Protein AF-E9G6F0-F1 (afdb_monomer)

Foldseek 3Di:
DDFDWDADPVRFIWTKDFDPDLLLVQQLVLLVLVCVLLVHPQEADKAKDFPDCPDPVNVVPNVVCVVVVPDGRTMIMTGGDDPQWAFAAADPLLLDPNRADAVVVVVVLVVPPPNDPLVVVVVQLVQVVLLSCLLFLQCQWSLVLVVCCVVPVCSNRGGTPQWIARPPPRRIHRGRSSCTQPNSVVCCVPRVVVSLSSLLRYLDYDPSSLVSLVVCLVVVCSLVSSVVCCCVRPVVCPVRRPRHDPVSSVSSSVSSVVSNVSNVVSCVVPND

InterPro domains:
  IPR009581 FAM20, C-terminal [PF06702] (126-268)
  IPR024868 Four-jointed box protein 1/four-jointed protein [PR02072] (15-34)
  IPR024868 Four-jointed box protein 1/four-jointed protein [PR02072] (120-135)
  IPR024868 Four-jointed box protein 1/four-jointed protein [PR02072] (135-151)
  IPR024868 Four-jointed box protein 1/four-jointed protein [PR02072] (171-192)
  IPR024868 Four-jointed box protein 1/four-jointed protein [PR02072] (194-210)
  IPR024868 Four-jointed box protein 1/four-jointed protein [PTHR13147] (1-270)
  IPR060432 Four-jointed box protein, middle domain [PF28411] (1-85)

Structure (mmCIF, N/CA/C/O backbone):
data_AF-E9G6F0-F1
#
_entry.id   AF-E9G6F0-F1
#
loop_
_atom_site.group_PDB
_atom_site.id
_atom_site.type_symbol
_atom_site.label_atom_id
_atom_site.label_alt_id
_atom_site.label_comp_id
_atom_site.label_asym_id
_atom_site.label_entity_id
_atom_site.label_seq_id
_atom_site.pdbx_PDB_ins_code
_atom_site.Cartn_x
_atom_site.Cartn_y
_atom_site.Cartn_z
_atom_site.occupancy
_atom_site.B_iso_or_equiv
_atom_site.auth_seq_id
_atom_site.auth_comp_id
_atom_site.auth_asym_id
_atom_site.auth_atom_id
_atom_site.pdbx_PDB_model_num
ATOM 1 N N . MET A 1 1 ? -6.550 11.845 19.018 1.00 60.81 1 MET A N 1
ATOM 2 C CA . MET A 1 1 ? -6.687 10.634 18.177 1.00 60.81 1 MET A CA 1
ATOM 3 C C . MET A 1 1 ? -5.355 9.906 18.152 1.00 60.81 1 MET A C 1
ATOM 5 O O . MET A 1 1 ? -4.488 10.271 17.374 1.00 60.81 1 MET A O 1
ATOM 9 N N . GLN A 1 2 ? -5.144 8.958 19.062 1.00 71.88 2 GLN A N 1
ATOM 10 C CA . GLN A 1 2 ? -3.885 8.212 19.144 1.00 71.88 2 GLN A CA 1
ATOM 11 C C . GLN A 1 2 ? -4.127 6.760 18.747 1.00 71.88 2 GLN A C 1
ATOM 13 O O . GLN A 1 2 ? -5.152 6.182 19.115 1.00 71.88 2 GLN A O 1
ATOM 18 N N . ASN A 1 3 ? -3.180 6.187 18.006 1.00 88.62 3 ASN A N 1
ATOM 19 C CA . ASN A 1 3 ? -3.107 4.744 17.816 1.00 88.62 3 ASN A CA 1
ATOM 20 C C . ASN A 1 3 ? -2.906 4.087 19.187 1.00 88.62 3 ASN A C 1
ATOM 22 O O . ASN A 1 3 ? -2.201 4.627 20.044 1.00 88.62 3 ASN A O 1
ATOM 26 N N . ARG A 1 4 ? -3.536 2.936 19.407 1.00 92.19 4 ARG A N 1
ATOM 27 C C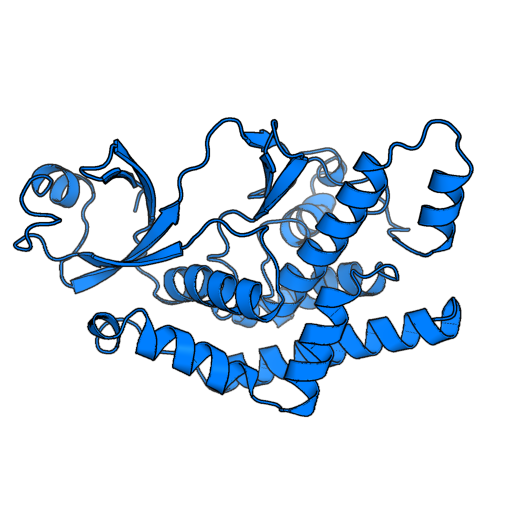A . ARG A 1 4 ? -3.417 2.182 20.658 1.00 92.19 4 ARG A CA 1
ATOM 28 C C . ARG A 1 4 ? -2.848 0.806 20.366 1.00 92.19 4 ARG A C 1
ATOM 30 O O . ARG A 1 4 ? -3.312 0.133 19.452 1.00 92.19 4 ARG A O 1
ATOM 37 N N . LEU A 1 5 ? -1.865 0.386 21.152 1.00 94.06 5 LEU A N 1
ATOM 38 C CA . LEU A 1 5 ? -1.463 -1.013 21.191 1.00 94.06 5 LEU A CA 1
ATOM 39 C C . LEU A 1 5 ? -2.505 -1.773 22.012 1.00 94.06 5 LEU A C 1
ATOM 41 O O . LEU A 1 5 ? -2.768 -1.410 23.157 1.00 94.06 5 LEU A O 1
ATOM 45 N N . ILE A 1 6 ? -3.102 -2.798 21.418 1.00 93.25 6 ILE A N 1
ATOM 46 C CA . ILE A 1 6 ? -4.024 -3.703 22.100 1.00 93.25 6 ILE A CA 1
ATOM 47 C C . ILE A 1 6 ? -3.389 -5.083 22.226 1.00 93.25 6 ILE A C 1
ATOM 49 O O . ILE A 1 6 ? -2.643 -5.514 21.344 1.00 93.25 6 ILE A O 1
ATOM 53 N N . THR A 1 7 ? -3.724 -5.776 23.308 1.00 93.88 7 THR A N 1
ATOM 54 C CA . THR A 1 7 ? -3.307 -7.153 23.572 1.00 93.88 7 THR A CA 1
ATOM 55 C C . THR A 1 7 ? -4.561 -8.001 23.730 1.00 93.88 7 THR A C 1
ATOM 57 O O . THR A 1 7 ? -5.391 -7.727 24.594 1.00 93.88 7 THR A O 1
ATOM 60 N N . PHE A 1 8 ? -4.720 -9.006 22.875 1.00 91.50 8 PHE A N 1
ATOM 61 C CA . PHE A 1 8 ? -5.826 -9.959 22.950 1.00 91.50 8 PHE A CA 1
ATOM 62 C C . PHE A 1 8 ? -5.607 -10.961 24.094 1.00 91.50 8 PHE A C 1
ATOM 64 O O . PHE A 1 8 ? -4.475 -11.162 24.528 1.00 91.50 8 PHE A O 1
ATOM 71 N N . GLU A 1 9 ? -6.660 -11.672 24.519 1.00 90.56 9 GLU A N 1
ATOM 72 C CA . GLU A 1 9 ? -6.570 -12.740 25.541 1.00 90.56 9 GLU A CA 1
ATOM 73 C C . GLU A 1 9 ? -5.510 -13.808 25.192 1.00 90.56 9 GLU A C 1
ATOM 75 O O . GLU A 1 9 ? -4.872 -14.373 26.071 1.00 90.56 9 GLU A O 1
ATOM 80 N N . SER A 1 10 ? -5.263 -14.034 23.895 1.00 92.12 10 SER A N 1
ATOM 81 C CA . SER A 1 10 ? -4.214 -14.939 23.393 1.00 92.12 10 SER A CA 1
ATOM 82 C C . SER A 1 10 ? -2.774 -14.431 23.573 1.00 92.12 10 SER A C 1
ATOM 84 O O . SER A 1 10 ? -1.836 -15.106 23.155 1.00 92.12 10 SER A O 1
ATOM 86 N N . GLY A 1 11 ? -2.577 -13.220 24.097 1.00 93.38 11 GLY A N 1
ATOM 87 C CA . GLY A 1 11 ? -1.282 -12.536 24.161 1.00 93.38 11 GLY A CA 1
ATOM 88 C C . GLY A 1 11 ? -0.834 -11.907 22.835 1.00 93.38 11 GLY A C 1
ATOM 89 O O . GLY A 1 11 ? 0.141 -11.158 22.810 1.00 93.38 11 GLY A O 1
ATOM 90 N N . ARG A 1 12 ? -1.546 -12.156 21.725 1.00 94.38 12 ARG A N 1
ATOM 91 C CA . ARG A 1 12 ? -1.278 -11.499 20.435 1.00 94.38 12 ARG A CA 1
ATOM 92 C C . ARG A 1 12 ? -1.546 -10.002 20.534 1.00 94.38 12 ARG A C 1
ATOM 94 O O . ARG A 1 12 ? -2.500 -9.582 21.185 1.00 94.38 12 ARG A O 1
ATOM 101 N N . GLN A 1 13 ? -0.751 -9.212 19.822 1.00 96.75 13 GLN A N 1
ATOM 102 C CA . GLN A 1 13 ? -0.848 -7.756 19.838 1.00 96.75 13 GLN A CA 1
ATOM 103 C C . GLN A 1 13 ? -1.299 -7.187 18.492 1.00 96.75 13 GLN A C 1
ATOM 105 O O . GLN A 1 13 ? -1.048 -7.763 17.428 1.00 96.75 13 GLN A O 1
ATOM 110 N N . SER A 1 14 ? -1.959 -6.033 18.536 1.00 96.19 14 SER A N 1
ATOM 111 C CA . SER A 1 14 ? -2.371 -5.286 17.351 1.00 96.19 14 SER A CA 1
ATOM 112 C C . SER A 1 14 ? -2.297 -3.780 17.582 1.00 96.19 14 SER A C 1
ATOM 114 O O . SER A 1 14 ? -2.578 -3.285 18.671 1.00 96.19 14 SER A O 1
ATOM 116 N N . CYS A 1 15 ? -1.931 -3.043 16.538 1.00 95.56 15 CYS A N 1
ATOM 117 C CA . CYS A 1 15 ? -2.168 -1.611 16.464 1.00 95.56 15 CYS A CA 1
ATOM 118 C C . CYS A 1 15 ? -3.644 -1.373 16.136 1.00 95.56 15 CYS A C 1
ATOM 120 O O . CYS A 1 15 ? -4.086 -1.663 15.026 1.00 95.56 15 CYS A O 1
ATOM 122 N N . CYS A 1 16 ? -4.389 -0.818 17.085 1.00 95.12 16 CYS A N 1
ATOM 123 C CA . CYS A 1 16 ? -5.755 -0.362 16.889 1.00 95.12 16 CYS A CA 1
ATOM 124 C C . CYS A 1 16 ? -5.762 1.124 16.513 1.00 95.12 16 CYS A C 1
ATOM 126 O O . CYS A 1 16 ? -5.229 1.973 17.242 1.00 95.12 16 CYS A O 1
ATOM 128 N N . ARG A 1 17 ? -6.363 1.443 15.366 1.00 94.19 17 ARG A N 1
ATOM 129 C CA . ARG A 1 17 ? -6.420 2.798 14.816 1.00 94.19 17 ARG A CA 1
ATOM 130 C C . ARG A 1 17 ? -7.850 3.317 14.806 1.00 94.19 17 ARG A C 1
ATOM 132 O O . ARG A 1 17 ? -8.735 2.734 14.187 1.00 94.19 17 ARG A O 1
ATOM 139 N N . TYR A 1 18 ? -8.035 4.455 15.467 1.00 93.69 18 TYR A N 1
ATOM 140 C CA . TYR A 1 18 ? -9.270 5.231 15.487 1.00 93.69 18 TYR A CA 1
ATOM 141 C C . TYR A 1 18 ? -9.069 6.528 14.709 1.00 93.69 18 TYR A C 1
ATOM 143 O O . TYR A 1 18 ? -8.089 7.247 14.946 1.00 93.69 18 TYR A O 1
ATOM 151 N N . ARG A 1 19 ? -10.009 6.861 13.822 1.00 93.06 19 ARG A N 1
ATOM 152 C CA . ARG A 1 19 ? -9.988 8.100 13.035 1.00 93.06 19 ARG A CA 1
ATOM 153 C C . ARG A 1 19 ? -11.363 8.741 12.981 1.00 93.06 19 ARG A C 1
ATOM 155 O O . ARG A 1 19 ? -12.376 8.053 12.863 1.00 93.06 19 ARG A O 1
ATOM 162 N N . GLN A 1 20 ? -11.382 10.071 13.005 1.00 87.75 20 GLN A N 1
ATOM 163 C CA . GLN A 1 20 ? -12.590 10.868 12.769 1.00 87.75 20 GLN A CA 1
ATOM 164 C C . GLN A 1 20 ? -13.039 10.831 11.305 1.00 87.75 20 GLN A C 1
ATOM 166 O O . GLN A 1 20 ? -14.232 10.907 11.029 1.00 87.75 20 GLN A O 1
ATOM 171 N N . ASN A 1 21 ? -12.106 10.673 10.363 1.00 89.81 21 ASN A N 1
ATOM 172 C CA . ASN A 1 21 ? -12.426 10.521 8.950 1.00 89.81 21 ASN A CA 1
ATOM 173 C C . ASN A 1 21 ? -12.544 9.032 8.585 1.00 89.81 21 ASN A C 1
ATOM 175 O O . ASN A 1 21 ? -11.655 8.244 8.908 1.00 89.81 21 ASN A O 1
ATOM 179 N N . TYR A 1 22 ? -13.637 8.652 7.918 1.00 92.75 22 TYR A N 1
ATOM 180 C CA . TYR A 1 22 ? -13.812 7.294 7.400 1.00 92.75 22 TYR A CA 1
ATOM 181 C C . TYR A 1 22 ? -12.842 6.969 6.266 1.00 92.75 22 TYR A C 1
ATOM 183 O O . TYR A 1 22 ? -12.401 5.826 6.195 1.00 92.75 22 TYR A O 1
ATOM 191 N N . ASP A 1 23 ? -12.425 7.960 5.470 1.00 94.25 23 ASP A N 1
ATOM 192 C CA . ASP A 1 23 ? -11.498 7.758 4.351 1.00 94.25 23 ASP A CA 1
ATOM 193 C C . ASP A 1 23 ? -10.214 7.051 4.792 1.00 94.25 23 ASP A C 1
ATOM 195 O O . ASP A 1 23 ? -9.695 6.226 4.054 1.00 94.25 23 ASP A O 1
ATOM 199 N N . GLN A 1 24 ? -9.719 7.351 5.997 1.00 93.81 24 GLN A N 1
ATOM 200 C CA . GLN A 1 24 ? -8.495 6.755 6.536 1.00 93.81 24 GLN A CA 1
ATOM 201 C C . GLN A 1 24 ? -8.699 5.293 6.949 1.00 93.81 24 GLN A C 1
ATOM 203 O O . GLN A 1 24 ? -7.882 4.433 6.627 1.00 93.81 24 GLN A O 1
ATOM 208 N N . ILE A 1 25 ? -9.824 4.993 7.609 1.00 95.69 25 ILE A N 1
ATOM 209 C CA . ILE A 1 25 ? -10.213 3.621 7.975 1.00 95.69 25 ILE A CA 1
ATOM 210 C C . ILE A 1 25 ? -10.405 2.775 6.711 1.00 95.69 25 ILE A C 1
ATOM 212 O O . ILE A 1 25 ? -9.880 1.668 6.610 1.00 95.69 25 ILE A O 1
ATOM 216 N N . GLN A 1 26 ? -11.120 3.326 5.730 1.00 96.56 26 GLN A N 1
ATOM 217 C CA . GLN A 1 26 ? -11.356 2.710 4.429 1.00 96.56 26 GLN A CA 1
ATOM 218 C C . GLN A 1 26 ? -10.046 2.543 3.644 1.00 96.56 26 GLN A C 1
ATOM 220 O O . GLN A 1 26 ? -9.821 1.483 3.067 1.00 96.56 26 GLN A O 1
ATOM 225 N N . GLY A 1 27 ? -9.168 3.549 3.649 1.00 97.06 27 GLY A N 1
ATOM 226 C CA . GLY A 1 27 ? -7.853 3.507 3.014 1.00 97.06 27 GLY A CA 1
ATOM 227 C C . GLY A 1 27 ? -7.023 2.331 3.516 1.00 97.06 27 GLY A C 1
ATOM 228 O O . GLY A 1 27 ? -6.566 1.523 2.710 1.00 97.06 27 GLY A O 1
ATOM 229 N N . GLU A 1 28 ? -6.927 2.152 4.835 1.00 96.56 28 GLU A N 1
ATOM 230 C CA . GLU A 1 28 ? -6.190 1.036 5.436 1.00 96.56 28 GLU A CA 1
ATOM 231 C C . GLU A 1 28 ? -6.814 -0.327 5.083 1.00 96.56 28 GLU A C 1
ATOM 233 O O . GLU A 1 28 ? -6.126 -1.209 4.557 1.00 96.56 28 GLU A O 1
ATOM 238 N N . ILE A 1 29 ? -8.118 -0.519 5.328 1.00 97.75 29 ILE A N 1
ATOM 239 C CA . ILE A 1 29 ? -8.745 -1.840 5.156 1.00 97.75 29 ILE A CA 1
ATOM 240 C C . ILE A 1 29 ? -8.870 -2.249 3.682 1.00 97.75 29 ILE A C 1
ATOM 242 O O . ILE A 1 29 ? -8.579 -3.394 3.330 1.00 97.75 29 ILE A O 1
ATOM 246 N N . PHE A 1 30 ? -9.235 -1.329 2.785 1.00 98.38 30 PHE A N 1
ATOM 247 C CA . PHE A 1 30 ? -9.356 -1.655 1.365 1.00 98.38 30 PHE A CA 1
ATOM 248 C C . PHE A 1 30 ? -7.992 -1.772 0.681 1.00 98.38 30 PHE A C 1
ATOM 250 O O . PHE A 1 30 ? -7.875 -2.565 -0.254 1.00 98.38 30 PHE A O 1
ATOM 257 N N . SER A 1 31 ? -6.944 -1.091 1.167 1.00 98.56 31 SER A N 1
ATOM 258 C CA . SER A 1 31 ? -5.567 -1.368 0.727 1.00 98.56 31 SER A CA 1
ATOM 259 C C . SER A 1 31 ? -5.134 -2.775 1.139 1.00 98.56 31 SER A C 1
ATOM 261 O O . SER A 1 31 ? -4.551 -3.502 0.331 1.00 98.56 31 SER A O 1
ATOM 263 N N . PHE A 1 32 ? -5.493 -3.220 2.351 1.00 98.50 32 PHE A N 1
ATOM 264 C CA . PHE A 1 32 ? -5.278 -4.604 2.772 1.00 98.50 32 PHE A CA 1
ATOM 265 C C . PHE A 1 32 ? -6.026 -5.600 1.874 1.00 98.50 32 PHE A C 1
ATOM 267 O O . PHE A 1 32 ? -5.411 -6.550 1.388 1.00 98.50 32 PHE A O 1
ATOM 274 N N . TYR A 1 33 ? -7.307 -5.385 1.574 1.00 98.56 33 TYR A N 1
ATOM 275 C CA . TYR A 1 33 ? -8.065 -6.272 0.679 1.00 98.56 33 TYR A CA 1
ATOM 276 C C . TYR A 1 33 ? -7.509 -6.300 -0.740 1.00 98.56 33 TYR A C 1
ATOM 278 O O . TYR A 1 33 ? -7.298 -7.386 -1.284 1.00 98.56 33 TYR A O 1
ATOM 286 N N . LEU A 1 34 ? -7.168 -5.140 -1.302 1.00 98.75 34 LEU A N 1
ATOM 287 C CA . LEU A 1 34 ? -6.521 -5.055 -2.606 1.00 98.75 34 LEU A CA 1
ATOM 288 C C . LEU A 1 34 ? -5.198 -5.828 -2.617 1.00 98.75 34 LEU A C 1
ATOM 290 O O . LEU A 1 34 ? -4.956 -6.604 -3.536 1.00 98.75 34 LEU A O 1
ATOM 294 N N . SER A 1 35 ? -4.382 -5.708 -1.566 1.00 98.56 35 SER A N 1
ATOM 295 C CA . SER A 1 35 ? -3.127 -6.459 -1.463 1.00 98.56 35 SER A CA 1
ATOM 296 C C . SER A 1 35 ? -3.340 -7.975 -1.528 1.00 98.56 35 SER A C 1
ATOM 298 O O . SER A 1 35 ? -2.545 -8.680 -2.146 1.00 98.56 35 SER A O 1
ATOM 300 N N . ARG A 1 36 ? -4.447 -8.488 -0.970 1.00 98.19 36 ARG A N 1
ATOM 301 C CA . ARG A 1 36 ? -4.797 -9.915 -1.036 1.00 98.19 36 ARG A CA 1
ATOM 302 C C . ARG A 1 36 ? -5.223 -10.334 -2.434 1.00 98.19 36 ARG A C 1
ATOM 304 O O . ARG A 1 36 ? -4.802 -11.401 -2.870 1.00 98.19 36 ARG A O 1
ATOM 311 N N . LEU A 1 37 ? -5.981 -9.495 -3.141 1.00 98.38 37 LEU A N 1
ATOM 312 C CA . LEU A 1 37 ? -6.324 -9.731 -4.548 1.00 98.38 37 LEU A CA 1
ATOM 313 C C . LEU A 1 37 ? -5.077 -9.755 -5.444 1.00 98.38 37 LEU A C 1
ATOM 315 O O . LEU A 1 37 ? -5.023 -10.529 -6.391 1.00 98.38 37 LEU A O 1
ATOM 319 N N . LEU A 1 38 ? -4.060 -8.956 -5.111 1.00 98.50 38 LEU A N 1
ATOM 320 C CA . LEU A 1 38 ? -2.776 -8.907 -5.817 1.00 98.50 38 LEU A CA 1
ATOM 321 C C . LEU A 1 38 ? -1.781 -9.999 -5.378 1.00 98.50 38 LEU A C 1
ATOM 323 O O . LEU A 1 38 ? -0.666 -10.059 -5.890 1.00 98.50 38 LEU A O 1
ATOM 327 N N . GLY A 1 39 ? -2.143 -10.849 -4.409 1.00 97.69 39 GLY A N 1
ATOM 328 C CA . GLY A 1 39 ? -1.253 -11.882 -3.869 1.00 97.69 39 GLY A CA 1
ATOM 329 C C . GLY A 1 39 ? -0.091 -11.343 -3.023 1.00 97.69 39 GLY A C 1
ATOM 330 O O . GLY A 1 39 ? 0.844 -12.084 -2.712 1.00 97.69 39 GLY A O 1
ATOM 331 N N . LEU A 1 40 ? -0.140 -10.073 -2.618 1.00 98.00 40 LEU A N 1
ATOM 332 C CA . LEU A 1 40 ? 0.885 -9.439 -1.800 1.00 98.00 40 LEU A CA 1
ATOM 333 C C . LEU A 1 40 ? 0.749 -9.877 -0.338 1.00 98.00 40 LEU A C 1
ATOM 335 O O . LEU A 1 40 ? -0.341 -9.939 0.239 1.00 98.00 40 LEU A O 1
ATOM 339 N N . ARG A 1 41 ? 1.890 -10.178 0.286 1.00 95.81 41 ARG A N 1
ATOM 340 C CA . ARG A 1 41 ? 1.978 -10.538 1.713 1.00 95.81 41 ARG A CA 1
ATOM 341 C C . ARG A 1 41 ? 2.587 -9.434 2.573 1.00 95.81 41 ARG A C 1
ATOM 343 O O . ARG A 1 41 ? 2.647 -9.587 3.784 1.00 95.81 41 ARG A O 1
ATOM 350 N N . ASN A 1 42 ? 2.978 -8.335 1.938 1.00 97.62 42 ASN A N 1
ATOM 351 C CA . ASN A 1 42 ? 3.702 -7.218 2.527 1.00 97.62 42 ASN A CA 1
ATOM 352 C C . ASN A 1 42 ? 2.851 -6.366 3.482 1.00 97.62 42 ASN A C 1
ATOM 354 O O . ASN A 1 42 ? 3.405 -5.666 4.322 1.00 97.62 42 ASN A O 1
ATOM 358 N N . LEU A 1 43 ? 1.517 -6.421 3.394 1.00 97.75 43 LEU A N 1
ATOM 359 C CA . LEU A 1 43 ? 0.646 -5.749 4.361 1.00 97.75 43 LEU A CA 1
ATOM 360 C C . LEU A 1 43 ? 0.371 -6.686 5.540 1.00 97.75 43 LEU A C 1
ATOM 362 O O . LEU A 1 43 ? -0.061 -7.827 5.303 1.00 97.75 43 LEU A O 1
ATOM 366 N N . PRO A 1 44 ? 0.548 -6.228 6.792 1.00 96.94 44 PRO A N 1
ATOM 367 C CA . PRO A 1 44 ? 0.142 -7.009 7.949 1.00 96.94 44 PRO A CA 1
ATOM 368 C C . PRO A 1 44 ? -1.356 -7.346 7.874 1.00 96.94 44 PRO A C 1
ATOM 370 O O . PRO A 1 44 ? -2.135 -6.578 7.303 1.00 96.94 44 PRO A O 1
ATOM 373 N N . PRO A 1 45 ? -1.789 -8.491 8.425 1.00 96.56 45 PRO A N 1
ATOM 374 C CA . PRO A 1 45 ? -3.203 -8.790 8.603 1.00 96.56 45 PRO A CA 1
ATOM 375 C C . PRO A 1 45 ? -3.947 -7.638 9.278 1.00 96.56 45 PRO A C 1
ATOM 377 O O . PRO A 1 45 ? -3.565 -7.219 10.373 1.00 96.56 45 PRO A O 1
ATOM 380 N N . SER A 1 46 ? -5.007 -7.168 8.621 1.00 96.50 46 SER A N 1
ATOM 381 C CA . SER A 1 46 ? -5.882 -6.112 9.124 1.00 96.50 46 SER A CA 1
ATOM 382 C C . SER A 1 46 ? -7.338 -6.580 9.164 1.00 96.50 46 SER A C 1
ATOM 384 O O . SER A 1 46 ? -7.766 -7.375 8.326 1.00 96.50 46 SER A O 1
ATOM 386 N N . SER A 1 47 ? -8.091 -6.088 10.143 1.00 95.19 47 SER A N 1
ATOM 387 C CA . SER A 1 47 ? -9.520 -6.372 10.340 1.00 95.19 47 SER A CA 1
ATOM 388 C C . SER A 1 47 ? -10.225 -5.159 10.934 1.00 95.19 47 SER A C 1
ATOM 390 O O . SER A 1 47 ? -9.569 -4.327 11.566 1.00 95.19 47 SER A O 1
ATOM 392 N N . LEU A 1 48 ? -11.540 -5.059 10.750 1.00 95.94 48 LEU A N 1
ATOM 393 C CA . LEU A 1 48 ? -12.332 -3.990 11.346 1.00 95.94 48 LEU A CA 1
ATOM 394 C C . LEU A 1 48 ? -12.893 -4.390 12.712 1.00 95.94 48 LEU A C 1
ATOM 396 O O . LEU A 1 48 ? -13.116 -5.560 13.011 1.00 95.94 48 LEU A O 1
ATOM 400 N N . GLY A 1 49 ? -13.136 -3.379 13.536 1.00 94.12 49 GLY A N 1
ATOM 401 C CA . GLY A 1 49 ? -13.886 -3.487 14.779 1.00 94.12 49 GLY A CA 1
ATOM 402 C C . GLY A 1 49 ? -14.776 -2.275 14.976 1.00 94.12 49 GLY A C 1
ATOM 403 O O . GLY A 1 49 ? -14.560 -1.230 14.365 1.00 94.12 49 GLY A O 1
ATOM 404 N N . LEU A 1 50 ? -15.761 -2.406 15.855 1.00 94.25 50 LEU A N 1
ATOM 405 C CA . LEU A 1 50 ? -16.631 -1.309 16.260 1.00 94.25 50 LEU A CA 1
ATOM 406 C C . LEU A 1 50 ? -16.400 -1.017 17.737 1.00 94.25 50 LEU A C 1
ATOM 408 O O . LEU A 1 50 ? -16.390 -1.945 18.547 1.00 94.25 50 LEU A O 1
ATOM 412 N N . VAL A 1 51 ? -16.210 0.252 18.092 1.00 93.75 51 VAL A N 1
ATOM 413 C CA . VAL A 1 51 ? -16.100 0.665 19.495 1.00 93.75 51 VAL A CA 1
ATOM 414 C C . VAL A 1 51 ? -17.466 0.515 20.160 1.00 93.75 51 VAL A C 1
ATOM 416 O O . VAL A 1 51 ? -18.371 1.301 19.911 1.00 93.75 51 VAL A O 1
ATOM 419 N N . ARG A 1 52 ? -17.601 -0.501 21.014 1.00 93.69 52 ARG A N 1
ATOM 420 C CA . ARG A 1 52 ? -18.832 -0.848 21.738 1.00 93.69 52 ARG A CA 1
ATOM 421 C C . ARG A 1 52 ? -18.497 -1.080 23.213 1.00 93.69 52 ARG A C 1
ATOM 423 O O . ARG A 1 52 ? -18.221 -2.216 23.585 1.00 93.69 52 ARG A O 1
ATOM 430 N N . PRO A 1 53 ? -18.434 -0.037 24.059 1.00 91.69 53 PRO A N 1
ATOM 431 C CA . PRO A 1 53 ? -17.885 -0.138 25.419 1.00 91.69 53 PRO A CA 1
ATOM 432 C C . PRO A 1 53 ? -18.495 -1.246 26.297 1.00 91.69 53 PRO A C 1
ATOM 434 O O . PRO A 1 53 ? -17.835 -1.740 27.209 1.00 91.69 53 PRO A O 1
ATOM 437 N N . GLN A 1 54 ? -19.736 -1.638 26.011 1.00 91.94 54 GLN A N 1
ATOM 438 C CA . GLN A 1 54 ? -20.520 -2.636 26.732 1.00 91.94 54 GLN A CA 1
ATOM 439 C C . GLN A 1 54 ? -20.276 -4.068 26.229 1.00 91.94 54 GLN A C 1
ATOM 441 O O . GLN A 1 54 ? -20.601 -5.023 26.935 1.00 91.94 54 GLN A O 1
ATOM 446 N N . ASP A 1 55 ? -19.673 -4.244 25.050 1.00 92.19 55 ASP A N 1
ATOM 447 C CA . ASP A 1 55 ? -19.332 -5.565 24.529 1.00 92.19 55 ASP A CA 1
ATOM 448 C C . ASP A 1 55 ? -18.178 -6.182 25.325 1.00 92.19 55 ASP A C 1
ATOM 450 O O . ASP A 1 55 ? -17.256 -5.498 25.781 1.00 92.19 55 ASP A O 1
ATOM 454 N N . ARG A 1 56 ? -18.161 -7.519 25.400 1.00 89.88 56 ARG A N 1
ATOM 455 C CA . ARG A 1 56 ? -17.130 -8.297 26.110 1.00 89.88 56 ARG A CA 1
ATOM 456 C C . ARG A 1 56 ? -15.696 -7.896 25.738 1.00 89.88 56 ARG A C 1
ATOM 458 O O . ARG A 1 56 ? -14.819 -7.922 26.594 1.00 89.88 56 ARG A O 1
ATOM 465 N N . GLN A 1 57 ? -15.455 -7.522 24.482 1.00 87.06 57 GLN A N 1
ATOM 466 C CA . GLN A 1 57 ? -14.125 -7.139 23.998 1.00 87.06 57 GLN A CA 1
ATOM 467 C C . GLN A 1 57 ? -13.634 -5.781 24.543 1.00 87.06 57 GLN A C 1
ATOM 469 O O . GLN A 1 57 ? -12.431 -5.537 24.576 1.00 87.06 57 GLN A O 1
ATOM 474 N N . TRP A 1 58 ? -14.545 -4.905 24.980 1.00 90.56 58 TRP A N 1
ATOM 475 C CA . TRP A 1 58 ? -14.242 -3.537 25.413 1.00 90.56 58 TRP A CA 1
ATOM 476 C C . TRP A 1 58 ? -14.501 -3.295 26.905 1.00 90.56 58 TRP A C 1
ATOM 478 O O . TRP A 1 58 ? -13.904 -2.382 27.479 1.00 90.56 58 TRP A O 1
ATOM 488 N N . ILE A 1 59 ? -15.338 -4.120 27.547 1.00 91.81 59 ILE A N 1
ATOM 489 C CA . ILE A 1 59 ? -15.819 -3.906 28.921 1.00 91.81 59 ILE A CA 1
ATOM 490 C C . ILE A 1 59 ? -14.683 -3.717 29.938 1.00 91.81 59 ILE A C 1
ATOM 492 O O . ILE A 1 59 ? -14.785 -2.875 30.830 1.00 91.81 59 ILE A O 1
ATOM 496 N N . ASN A 1 60 ? -13.567 -4.429 29.761 1.00 91.19 60 ASN A N 1
ATOM 497 C CA . ASN A 1 60 ? -12.411 -4.379 30.661 1.00 91.19 60 ASN A CA 1
ATOM 498 C C . ASN A 1 60 ? -11.434 -3.228 30.354 1.00 91.19 60 ASN A C 1
ATOM 500 O O . ASN A 1 60 ? -10.487 -3.016 31.107 1.00 91.19 60 ASN A O 1
ATOM 504 N N . VAL A 1 61 ? -11.642 -2.481 29.265 1.00 91.25 61 VAL A N 1
ATOM 505 C CA . VAL A 1 61 ? -10.769 -1.377 28.817 1.00 91.25 61 VAL A CA 1
ATOM 506 C C . VAL A 1 61 ? -11.517 -0.047 28.671 1.00 91.25 61 VAL A C 1
ATOM 508 O O . VAL A 1 61 ? -11.014 0.890 28.050 1.00 91.25 61 VAL A O 1
ATOM 511 N N . GLN A 1 62 ? -12.703 0.078 29.275 1.00 91.25 62 GLN A N 1
ATOM 512 C CA . GLN A 1 62 ? -13.534 1.288 29.213 1.00 91.25 62 GLN A CA 1
ATOM 513 C C . GLN A 1 62 ? -12.798 2.553 29.675 1.00 91.25 62 GLN A C 1
ATOM 515 O O . GLN A 1 62 ? -12.914 3.601 29.046 1.00 91.25 62 GLN A O 1
ATOM 520 N N . SER A 1 63 ? -11.987 2.465 30.735 1.00 91.12 63 SER A N 1
ATOM 521 C CA . SER A 1 63 ? -11.183 3.602 31.204 1.00 91.12 63 SER A CA 1
ATOM 522 C C . SER A 1 63 ? -10.184 4.069 30.140 1.00 91.12 63 SER A C 1
ATOM 524 O O . SER A 1 63 ? -10.048 5.271 29.904 1.00 91.12 63 SER A O 1
ATOM 526 N N . SER A 1 64 ? -9.536 3.132 29.441 1.00 91.06 64 SER A N 1
ATOM 527 C CA . SER A 1 64 ? -8.628 3.424 28.330 1.00 91.06 64 SER A CA 1
ATOM 528 C C . SER A 1 64 ? -9.360 4.020 27.127 1.00 91.06 64 SER A C 1
ATOM 530 O O . SER A 1 64 ? -8.820 4.926 26.491 1.00 91.06 64 SER A O 1
ATOM 532 N N . LEU A 1 65 ? -10.586 3.570 26.834 1.00 90.44 65 LEU A N 1
ATOM 533 C CA . LEU A 1 65 ? -11.436 4.163 25.794 1.00 90.44 65 LEU A CA 1
ATOM 534 C C . LEU A 1 65 ? -11.782 5.621 26.112 1.00 90.44 65 LEU A C 1
ATOM 536 O O . LEU A 1 65 ? -11.581 6.494 25.265 1.00 90.44 65 LEU A O 1
ATOM 540 N N . SER A 1 66 ? -12.208 5.898 27.347 1.00 88.81 66 SER A N 1
ATOM 541 C CA . SER A 1 66 ? -12.522 7.252 27.817 1.00 88.81 66 SER A CA 1
ATOM 542 C C . SER A 1 66 ? -11.303 8.174 27.757 1.00 88.81 66 SER A C 1
ATOM 544 O O . SER A 1 66 ? -11.389 9.284 27.236 1.00 88.81 66 SER A O 1
ATOM 546 N N . GLN A 1 67 ? -10.134 7.700 28.203 1.00 90.75 67 GLN A N 1
ATOM 547 C CA . GLN A 1 67 ? -8.873 8.445 28.088 1.00 90.75 67 GLN A CA 1
ATOM 548 C C . GLN A 1 67 ? -8.455 8.678 26.631 1.00 90.75 67 GLN A C 1
ATOM 550 O O . GLN A 1 67 ? -7.841 9.692 26.309 1.00 90.75 67 GLN A O 1
ATOM 555 N N . ALA A 1 68 ? -8.757 7.735 25.735 1.00 89.25 68 ALA A N 1
ATOM 556 C CA . ALA A 1 68 ? -8.510 7.880 24.306 1.00 89.25 68 ALA A CA 1
ATOM 557 C C . ALA A 1 68 ? -9.529 8.785 23.598 1.00 89.25 68 ALA A C 1
ATOM 559 O O . ALA A 1 68 ? -9.287 9.147 22.443 1.00 89.25 68 ALA A O 1
ATOM 560 N N . GLN A 1 69 ? -10.617 9.158 24.283 1.00 91.00 69 GLN A N 1
ATOM 561 C CA . GLN A 1 69 ? -11.743 9.921 23.744 1.00 91.00 69 GLN A CA 1
ATOM 562 C C . GLN A 1 69 ? -12.345 9.250 22.500 1.00 91.00 69 GLN A C 1
ATOM 564 O O . GLN A 1 69 ? -12.645 9.906 21.502 1.00 91.00 69 GLN A O 1
ATOM 569 N N . TRP A 1 70 ? -12.450 7.919 22.524 1.00 92.00 70 TRP A N 1
ATOM 570 C CA . TRP A 1 70 ? -13.074 7.164 21.440 1.00 92.00 70 TRP A CA 1
ATOM 571 C C . TRP A 1 70 ? -14.582 7.157 21.626 1.00 92.00 70 TRP A C 1
ATOM 573 O O . TRP A 1 70 ? -15.071 6.876 22.719 1.00 92.00 70 TRP A O 1
ATOM 583 N N . THR A 1 71 ? -15.315 7.479 20.564 1.00 91.69 71 THR A N 1
ATOM 584 C CA . THR A 1 71 ? -16.775 7.459 20.600 1.00 91.69 71 THR A CA 1
ATOM 585 C C . THR A 1 71 ? -17.292 6.054 20.340 1.00 91.69 71 THR A C 1
ATOM 587 O O . THR A 1 71 ? -16.708 5.307 19.550 1.00 91.69 71 THR A O 1
ATOM 590 N N . GLU A 1 72 ? -18.408 5.722 20.982 1.00 93.31 72 GLU A N 1
ATOM 591 C CA . GLU A 1 72 ? -19.197 4.541 20.646 1.00 93.31 72 GLU A CA 1
ATOM 592 C C . GLU A 1 72 ? -19.609 4.576 19.164 1.00 93.31 72 GLU A C 1
ATOM 594 O O . GLU A 1 72 ? -19.685 5.641 18.542 1.00 93.31 72 GLU A O 1
ATOM 599 N N . ASP A 1 73 ? -19.792 3.395 18.584 1.00 93.31 73 ASP A N 1
ATOM 600 C CA . ASP A 1 73 ? -20.234 3.164 17.203 1.00 93.31 73 ASP A CA 1
ATOM 601 C C . ASP A 1 73 ? -19.273 3.669 16.141 1.00 93.31 73 ASP A C 1
ATOM 603 O O . ASP A 1 73 ? -19.605 3.779 14.958 1.00 93.31 73 ASP A O 1
ATOM 607 N N . ARG A 1 74 ? -18.025 3.908 16.549 1.00 93.50 74 ARG A N 1
ATOM 608 C CA . ARG A 1 74 ? -16.959 4.250 15.629 1.00 93.50 74 ARG A CA 1
ATOM 609 C C . ARG A 1 74 ? -16.214 3.002 15.145 1.00 93.50 74 ARG A C 1
ATOM 611 O O . ARG A 1 74 ? -15.709 2.239 15.972 1.00 93.50 74 ARG A O 1
ATOM 618 N N . PRO A 1 75 ? -16.070 2.818 13.823 1.00 95.06 75 PRO A N 1
ATOM 619 C CA . PRO A 1 75 ? -15.157 1.849 13.241 1.00 95.06 75 PRO A CA 1
ATOM 620 C C . PRO A 1 75 ? -13.701 2.127 13.621 1.00 95.06 75 PRO A C 1
ATOM 622 O O . PRO A 1 75 ? -13.233 3.271 13.596 1.00 95.06 75 PRO A O 1
ATOM 625 N N . VAL A 1 76 ? -12.972 1.055 13.900 1.00 95.50 76 VAL A N 1
ATOM 626 C CA . VAL A 1 76 ? -11.524 1.031 14.106 1.00 95.50 76 VAL A CA 1
ATOM 627 C C . VAL A 1 76 ? -10.897 -0.041 13.223 1.00 95.50 76 VAL A C 1
ATOM 629 O O . VAL A 1 76 ? -11.554 -1.021 12.871 1.00 95.50 76 VAL A O 1
ATOM 632 N N . VAL A 1 77 ? -9.621 0.128 12.879 1.00 96.00 77 VAL A N 1
ATOM 633 C CA . VAL A 1 77 ? -8.838 -0.922 12.209 1.00 96.00 77 VAL A CA 1
ATOM 634 C C . VAL A 1 77 ? -7.866 -1.536 13.202 1.00 96.00 77 VAL A C 1
ATOM 636 O O . VAL A 1 77 ? -7.079 -0.819 13.820 1.00 96.00 77 VAL A O 1
ATOM 639 N N . TYR A 1 78 ? -7.886 -2.859 13.316 1.00 95.94 78 TYR A N 1
ATOM 640 C CA . TYR A 1 78 ? -6.843 -3.640 13.967 1.00 95.94 78 TYR A CA 1
ATOM 641 C C . TYR A 1 78 ? -5.860 -4.114 12.910 1.00 95.94 78 TYR A C 1
ATOM 643 O O . TYR A 1 78 ? -6.243 -4.869 12.020 1.00 95.94 78 TYR A O 1
ATOM 651 N N . THR A 1 79 ? -4.602 -3.714 13.024 1.00 96.94 79 THR A N 1
ATOM 652 C CA . THR A 1 79 ? -3.503 -4.210 12.192 1.00 96.94 79 THR A CA 1
ATOM 653 C C . THR A 1 79 ? -2.553 -4.998 13.073 1.00 96.94 79 THR A C 1
ATOM 655 O O . THR A 1 79 ? -2.200 -4.534 14.160 1.00 96.94 79 THR A O 1
ATOM 658 N N . GLN A 1 80 ? -2.167 -6.205 12.663 1.00 96.56 80 GLN A N 1
ATOM 659 C CA . GLN A 1 80 ? -1.269 -7.047 13.451 1.00 96.56 80 GLN A CA 1
ATOM 660 C C . GLN A 1 80 ? -0.007 -6.270 13.855 1.00 96.56 80 GLN A C 1
ATOM 662 O O . GLN A 1 80 ? 0.646 -5.656 13.013 1.00 96.56 80 GLN A O 1
ATOM 667 N N . PHE A 1 81 ? 0.330 -6.316 15.146 1.00 96.31 81 PHE A N 1
ATOM 668 C CA . PHE A 1 81 ? 1.582 -5.757 15.638 1.00 96.31 81 PHE A CA 1
ATOM 669 C C . PHE A 1 81 ? 2.731 -6.682 15.239 1.00 96.31 81 PHE A C 1
ATOM 671 O O . PHE A 1 81 ? 2.634 -7.904 15.390 1.00 96.31 81 PHE A O 1
ATOM 678 N N . LEU A 1 82 ? 3.802 -6.096 14.714 1.00 94.88 82 LEU A N 1
ATOM 679 C CA . LEU A 1 82 ? 4.991 -6.810 14.275 1.00 94.88 82 LEU A CA 1
ATOM 680 C C . LEU A 1 82 ? 6.181 -6.327 15.095 1.00 94.88 82 LEU A C 1
ATOM 682 O O . LEU A 1 82 ? 6.361 -5.127 15.292 1.00 94.88 82 LEU A O 1
ATOM 686 N N . ASN A 1 83 ? 6.961 -7.288 15.576 1.00 92.62 83 ASN A N 1
ATOM 687 C CA . ASN A 1 83 ? 8.198 -7.044 16.303 1.00 92.62 83 ASN A CA 1
ATOM 688 C C . ASN A 1 83 ? 9.381 -7.037 15.331 1.00 92.62 83 ASN A C 1
ATOM 690 O O . ASN A 1 83 ? 9.251 -7.478 14.192 1.00 92.62 83 ASN A O 1
ATOM 694 N N . ASP A 1 84 ? 10.537 -6.589 15.817 1.00 93.44 84 ASP A N 1
ATOM 695 C CA . ASP A 1 84 ? 11.825 -6.746 15.129 1.00 93.44 84 ASP A CA 1
ATOM 696 C C . ASP A 1 84 ? 11.861 -6.116 13.721 1.00 93.44 84 ASP A C 1
ATOM 698 O O . ASP A 1 84 ? 12.473 -6.649 12.789 1.00 93.44 84 ASP A O 1
ATOM 702 N N . LEU A 1 85 ? 11.173 -4.981 13.573 1.00 96.44 85 LEU A N 1
ATOM 703 C CA . LEU A 1 85 ? 11.148 -4.188 12.351 1.00 96.44 85 LEU A CA 1
ATOM 704 C C . LEU A 1 85 ? 12.342 -3.231 12.290 1.00 96.44 85 LEU A C 1
ATOM 706 O O . LEU A 1 85 ? 12.600 -2.476 13.227 1.00 96.44 85 LEU A O 1
ATOM 710 N N . GLU A 1 86 ? 13.014 -3.214 11.146 1.00 96.75 86 GLU A N 1
ATOM 711 C CA . GLU A 1 86 ? 14.108 -2.302 10.824 1.00 96.75 86 GLU A CA 1
ATOM 712 C C . GLU A 1 86 ? 13.655 -1.251 9.799 1.00 96.75 86 GLU A C 1
ATOM 714 O O . GLU A 1 86 ? 12.782 -1.532 8.968 1.00 96.75 86 GLU A O 1
ATOM 719 N N . PRO A 1 87 ? 14.241 -0.040 9.799 1.00 96.81 87 PRO A N 1
ATOM 720 C CA . PRO A 1 87 ? 13.962 0.953 8.767 1.00 96.81 87 PRO A CA 1
ATOM 721 C C . PRO A 1 87 ? 14.299 0.432 7.361 1.00 96.81 87 PRO A C 1
ATOM 723 O O . PRO A 1 87 ? 15.377 -0.116 7.128 1.00 96.81 87 PRO A O 1
ATOM 726 N N . ALA A 1 88 ? 13.398 0.638 6.398 1.00 96.31 88 ALA A N 1
ATOM 727 C CA . ALA A 1 88 ? 13.629 0.262 5.006 1.00 96.31 88 ALA A CA 1
ATOM 728 C C . ALA A 1 88 ? 14.186 1.445 4.202 1.00 96.31 88 ALA A C 1
ATOM 730 O O . ALA A 1 88 ? 13.491 2.430 3.947 1.00 96.31 88 ALA A O 1
ATOM 731 N N . TYR A 1 89 ? 15.441 1.337 3.770 1.00 95.50 89 TYR A N 1
ATOM 732 C CA . TYR A 1 89 ? 16.093 2.355 2.947 1.00 95.50 89 TYR A CA 1
ATOM 733 C C . TYR A 1 89 ? 15.721 2.214 1.475 1.00 95.50 89 TYR A C 1
ATOM 735 O O . TYR A 1 89 ? 15.659 1.106 0.940 1.00 95.50 89 TYR A O 1
ATOM 743 N N . ILE A 1 90 ? 15.515 3.353 0.814 1.00 94.81 90 ILE A N 1
ATOM 744 C CA . ILE A 1 90 ? 15.173 3.412 -0.607 1.00 94.81 90 ILE A CA 1
ATOM 745 C C . ILE A 1 90 ? 16.350 2.856 -1.430 1.00 94.81 90 ILE A C 1
ATOM 747 O O . ILE A 1 90 ? 17.477 3.303 -1.228 1.00 94.81 90 ILE A O 1
ATOM 751 N N . PRO A 1 91 ? 16.158 1.899 -2.351 1.00 93.44 91 PRO A N 1
ATOM 752 C CA . PRO A 1 91 ? 17.221 1.405 -3.221 1.00 93.44 91 PRO A CA 1
ATOM 753 C C . PRO A 1 91 ? 17.774 2.501 -4.129 1.00 93.44 91 PRO A C 1
ATOM 755 O O . PRO A 1 91 ? 17.033 3.381 -4.565 1.00 93.44 91 PRO A O 1
ATOM 758 N N . VAL A 1 92 ? 19.064 2.427 -4.463 1.00 90.69 92 VAL A N 1
ATOM 759 C CA . VAL A 1 92 ? 19.754 3.430 -5.300 1.00 90.69 92 VAL A CA 1
ATOM 760 C C . VAL A 1 92 ? 19.073 3.648 -6.656 1.00 90.69 92 VAL A C 1
ATOM 762 O O . VAL A 1 92 ? 19.009 4.778 -7.134 1.00 90.69 92 VAL A O 1
ATOM 765 N N . GLN A 1 93 ? 18.458 2.596 -7.202 1.00 92.31 93 GLN A N 1
ATOM 766 C CA . GLN A 1 93 ? 17.646 2.586 -8.425 1.00 92.31 93 GLN A CA 1
ATOM 767 C C . GLN A 1 93 ? 16.499 3.605 -8.389 1.00 92.31 93 GLN A C 1
ATOM 769 O O . GLN A 1 93 ? 16.042 4.069 -9.430 1.00 92.31 93 GLN A O 1
ATOM 774 N N . PHE A 1 94 ? 16.039 3.977 -7.192 1.00 92.94 94 PHE A N 1
ATOM 775 C CA . PHE A 1 94 ? 14.908 4.872 -6.989 1.00 92.94 94 PHE A CA 1
ATOM 776 C C . PHE A 1 94 ? 15.285 6.218 -6.358 1.00 92.94 94 PHE A C 1
ATOM 778 O O . PHE A 1 94 ? 14.379 6.996 -6.083 1.00 92.94 94 PHE A O 1
ATOM 785 N N . ARG A 1 95 ? 16.568 6.537 -6.127 1.00 89.56 95 ARG A N 1
ATOM 786 C CA . ARG A 1 95 ? 16.970 7.801 -5.463 1.00 89.56 95 ARG A CA 1
ATOM 787 C C . ARG A 1 95 ? 17.240 8.964 -6.419 1.00 89.56 95 ARG A C 1
ATOM 789 O O . ARG A 1 95 ? 16.978 10.111 -6.068 1.00 89.56 95 ARG A O 1
ATOM 796 N N . GLY A 1 96 ? 17.788 8.669 -7.600 1.00 82.69 96 GLY A N 1
ATOM 797 C CA . GLY A 1 96 ? 18.310 9.659 -8.550 1.00 82.69 96 GLY A CA 1
ATOM 798 C C . GLY A 1 96 ? 17.247 10.450 -9.317 1.00 82.69 96 GLY A C 1
ATOM 799 O O . GLY A 1 96 ? 16.058 10.398 -9.009 1.00 82.69 96 GLY A O 1
ATOM 800 N N . ARG A 1 97 ? 17.669 11.200 -10.342 1.00 82.06 97 ARG A N 1
ATOM 801 C CA . ARG A 1 97 ? 16.755 11.774 -11.359 1.00 82.06 97 ARG A CA 1
ATOM 802 C C . ARG A 1 97 ? 16.500 10.786 -12.496 1.00 82.06 97 ARG A C 1
ATOM 804 O O . ARG A 1 97 ? 15.416 10.764 -13.063 1.00 82.06 97 ARG A O 1
ATOM 811 N N . ASP A 1 98 ? 17.491 9.954 -12.763 1.00 85.44 98 ASP A N 1
ATOM 812 C CA . ASP A 1 98 ? 17.546 8.827 -13.685 1.00 85.44 98 ASP A CA 1
ATOM 813 C C . ASP A 1 98 ? 16.991 7.540 -13.054 1.00 85.44 98 ASP A C 1
ATOM 815 O O . ASP A 1 98 ? 17.472 6.452 -13.340 1.00 85.44 98 ASP A O 1
ATOM 819 N N . ARG A 1 99 ? 15.986 7.642 -12.170 1.00 91.44 99 ARG A N 1
ATOM 820 C CA . ARG A 1 99 ? 15.419 6.467 -11.487 1.00 91.44 99 ARG A CA 1
ATOM 821 C C . ARG A 1 99 ? 14.928 5.463 -12.513 1.00 91.44 99 ARG A C 1
ATOM 823 O O . ARG A 1 99 ? 14.086 5.801 -13.346 1.00 91.44 99 ARG A O 1
ATOM 830 N N . HIS A 1 100 ? 15.399 4.233 -12.401 1.00 93.94 100 HIS A N 1
ATOM 831 C CA . HIS A 1 100 ? 14.906 3.126 -13.194 1.00 93.94 100 HIS A CA 1
ATOM 832 C C . HIS A 1 100 ? 15.190 1.797 -12.501 1.00 93.94 100 HIS A C 1
ATOM 834 O O . HIS A 1 100 ? 16.209 1.615 -11.838 1.00 93.94 100 HIS A O 1
ATOM 840 N N . LEU A 1 101 ? 14.280 0.853 -12.702 1.00 95.19 101 LEU A N 1
ATOM 841 C CA . LEU A 1 101 ? 14.486 -0.559 -12.442 1.00 95.19 101 LEU A CA 1
ATOM 842 C C . LEU A 1 101 ? 14.108 -1.322 -13.709 1.00 95.19 101 LEU A C 1
ATOM 844 O O . LEU A 1 101 ? 12.935 -1.600 -13.948 1.00 95.19 101 LEU A O 1
ATOM 848 N N . ASN A 1 102 ? 15.096 -1.656 -14.527 1.00 94.25 102 ASN A N 1
ATOM 849 C CA . ASN A 1 102 ? 14.937 -2.370 -15.788 1.00 94.25 102 ASN A CA 1
ATOM 850 C C . ASN A 1 102 ? 15.716 -3.704 -15.789 1.00 94.25 102 ASN A C 1
ATOM 852 O O . ASN A 1 102 ? 16.513 -3.969 -14.883 1.00 94.25 102 ASN A O 1
ATOM 856 N N . PRO A 1 103 ? 15.501 -4.573 -16.794 1.00 92.12 103 PRO A N 1
ATOM 857 C CA . PRO A 1 103 ? 16.198 -5.856 -16.870 1.00 92.12 103 PRO A CA 1
ATOM 858 C C . PRO A 1 103 ? 17.727 -5.747 -16.901 1.00 92.12 103 PRO A C 1
ATOM 860 O O . PRO A 1 103 ? 18.397 -6.606 -16.333 1.00 92.12 103 PRO A O 1
ATOM 863 N N . SER A 1 104 ? 18.295 -4.685 -17.479 1.00 88.56 104 SER A N 1
ATOM 864 C CA . SER A 1 104 ? 19.745 -4.456 -17.477 1.00 88.56 104 SER A CA 1
ATOM 865 C C . SER A 1 104 ? 20.286 -4.176 -16.071 1.00 88.56 104 SER A C 1
ATOM 867 O O . SER A 1 104 ? 21.405 -4.572 -15.759 1.00 88.56 104 SER A O 1
ATOM 869 N N . ASP A 1 105 ? 19.508 -3.543 -15.189 1.00 86.12 105 ASP A N 1
ATOM 870 C CA . ASP A 1 105 ? 19.879 -3.368 -13.776 1.00 86.12 105 ASP A CA 1
ATOM 871 C C . ASP A 1 105 ? 19.973 -4.708 -13.059 1.00 86.12 105 ASP A C 1
ATOM 873 O O . ASP A 1 105 ? 20.938 -4.969 -12.345 1.00 86.12 105 ASP A O 1
ATOM 877 N N . VAL A 1 106 ? 18.996 -5.581 -13.300 1.00 85.75 106 VAL A N 1
ATOM 878 C CA . VAL A 1 106 ? 18.964 -6.938 -12.743 1.00 85.75 106 VAL A CA 1
ATOM 879 C C . VAL A 1 106 ? 20.109 -7.787 -13.297 1.00 85.75 106 VAL A C 1
ATOM 881 O O . VAL A 1 106 ? 20.757 -8.510 -12.547 1.00 85.75 106 VAL A O 1
ATOM 884 N N . GLN A 1 107 ? 20.403 -7.684 -14.595 1.00 82.75 107 GLN A N 1
ATOM 885 C CA . GLN A 1 107 ? 21.529 -8.389 -15.212 1.00 82.75 107 GLN A CA 1
ATOM 886 C C . GLN A 1 107 ? 22.874 -7.912 -14.662 1.00 82.75 107 GLN A C 1
ATOM 888 O O . GLN A 1 107 ? 23.728 -8.742 -14.374 1.00 82.75 107 GLN A O 1
ATOM 893 N N . ARG A 1 108 ? 23.063 -6.600 -14.465 1.00 78.56 108 ARG A N 1
ATOM 894 C CA . ARG A 1 108 ? 24.281 -6.061 -13.840 1.00 78.56 108 ARG A CA 1
ATOM 895 C C . ARG A 1 108 ? 24.487 -6.601 -12.430 1.00 78.56 108 ARG A C 1
ATOM 897 O O . ARG A 1 108 ? 25.618 -6.933 -12.097 1.00 78.56 108 ARG A O 1
ATOM 904 N N . HIS A 1 109 ? 23.414 -6.737 -11.650 1.00 73.44 109 HIS A N 1
ATOM 905 C CA . HIS A 1 109 ? 23.466 -7.422 -10.358 1.00 73.44 109 HIS A CA 1
ATOM 906 C C . HIS A 1 109 ? 23.897 -8.880 -10.530 1.00 73.44 109 HIS A C 1
ATOM 908 O O . HIS A 1 109 ? 24.892 -9.279 -9.952 1.00 73.44 109 HIS A O 1
ATOM 914 N N . ASN A 1 110 ? 23.262 -9.650 -11.417 1.00 65.31 110 ASN A N 1
ATOM 915 C CA . ASN A 1 110 ? 23.645 -11.052 -11.653 1.00 65.31 110 ASN A CA 1
ATOM 916 C C . ASN A 1 110 ? 25.108 -11.248 -12.099 1.00 65.31 110 ASN A C 1
ATOM 918 O O . ASN A 1 110 ? 25.676 -12.311 -11.864 1.00 65.31 110 ASN A O 1
ATOM 922 N N . LEU A 1 111 ? 25.693 -10.263 -12.789 1.00 59.06 111 LEU A N 1
ATOM 923 C CA . LEU A 1 111 ? 27.082 -10.295 -13.262 1.00 59.06 111 LEU A CA 1
ATOM 924 C C . LEU A 1 111 ? 28.095 -9.877 -12.189 1.00 59.06 111 LEU A C 1
ATOM 926 O O . LEU A 1 111 ? 29.273 -10.206 -12.305 1.00 59.06 111 LEU A O 1
ATOM 930 N N . GLN A 1 112 ? 27.664 -9.147 -11.161 1.00 63.97 112 GLN A N 1
ATOM 931 C CA . GLN A 1 112 ? 28.487 -8.896 -9.988 1.00 63.97 112 GLN A CA 1
ATOM 932 C C . GLN A 1 112 ? 28.387 -10.139 -9.101 1.00 63.97 112 GLN A C 1
ATOM 934 O O . GLN A 1 112 ? 27.348 -10.383 -8.500 1.00 63.97 112 GLN A O 1
ATOM 939 N N . GLU A 1 113 ? 29.463 -10.929 -8.999 1.00 54.28 113 GLU A N 1
ATOM 940 C CA . GLU A 1 113 ? 29.528 -12.156 -8.171 1.00 54.28 113 GLU A CA 1
ATOM 941 C C . GLU A 1 113 ? 29.126 -11.932 -6.694 1.00 54.28 113 GLU A C 1
ATOM 943 O O . GLU A 1 113 ? 28.881 -12.884 -5.956 1.00 54.28 113 GLU A O 1
ATOM 948 N N . THR A 1 114 ? 29.030 -10.670 -6.264 1.00 55.19 114 THR A N 1
ATOM 949 C CA . THR A 1 114 ? 28.626 -10.226 -4.929 1.00 55.19 114 THR A CA 1
ATOM 950 C C . THR A 1 114 ? 27.158 -9.815 -4.797 1.00 55.19 114 THR A C 1
ATOM 952 O O . THR A 1 114 ? 26.738 -9.555 -3.669 1.00 55.19 114 THR A O 1
ATOM 955 N N . ALA A 1 115 ? 26.374 -9.714 -5.879 1.00 61.09 115 ALA A N 1
ATOM 956 C CA . ALA A 1 115 ? 24.973 -9.322 -5.747 1.00 61.09 115 ALA A CA 1
ATOM 957 C C . ALA A 1 115 ? 24.186 -10.453 -5.094 1.00 61.09 115 ALA A C 1
ATOM 959 O O . ALA A 1 115 ? 24.038 -11.558 -5.630 1.00 61.09 115 ALA A O 1
ATOM 960 N N . SER A 1 116 ? 23.693 -10.186 -3.892 1.00 74.88 116 SER A N 1
ATOM 961 C CA . SER A 1 116 ? 23.000 -11.212 -3.131 1.00 74.88 116 SER A CA 1
ATOM 962 C C . SER A 1 116 ? 21.610 -11.431 -3.727 1.00 74.88 116 SER A C 1
ATOM 964 O O . SER A 1 116 ? 20.913 -10.497 -4.125 1.00 74.88 116 SER A O 1
ATOM 966 N N . ARG A 1 117 ? 21.148 -12.685 -3.739 1.00 84.00 117 ARG A N 1
ATOM 967 C CA . ARG A 1 117 ? 19.742 -13.029 -4.017 1.00 84.00 117 ARG A CA 1
ATOM 968 C C . ARG A 1 117 ? 18.767 -12.123 -3.245 1.00 84.00 117 ARG A C 1
ATOM 970 O O . ARG A 1 117 ? 17.689 -11.809 -3.750 1.00 84.00 117 ARG A O 1
ATOM 977 N N . ASP A 1 118 ? 19.160 -11.681 -2.054 1.00 85.50 118 ASP A N 1
ATOM 978 C CA . ASP A 1 118 ? 18.381 -10.808 -1.181 1.00 85.50 118 ASP A CA 1
ATOM 979 C C . ASP A 1 118 ? 18.191 -9.395 -1.750 1.00 85.50 118 ASP A C 1
ATOM 981 O O . ASP A 1 118 ? 17.130 -8.798 -1.552 1.00 85.50 118 ASP A O 1
ATOM 985 N N . GLU A 1 119 ? 19.146 -8.864 -2.516 1.00 87.69 119 GLU A N 1
ATOM 986 C CA . GLU A 1 119 ? 19.008 -7.571 -3.199 1.00 87.69 119 GLU A CA 1
ATOM 987 C C . GLU A 1 119 ? 17.958 -7.642 -4.308 1.00 87.69 119 GLU A C 1
ATOM 989 O O . GLU A 1 119 ? 17.080 -6.782 -4.389 1.00 87.69 119 GLU A O 1
ATOM 994 N N . LEU A 1 120 ? 17.970 -8.707 -5.115 1.00 89.75 120 LEU A N 1
ATOM 995 C CA . LEU A 1 120 ? 16.957 -8.920 -6.154 1.00 89.75 120 LEU A CA 1
ATOM 996 C C . LEU A 1 120 ? 15.563 -9.123 -5.557 1.00 89.75 120 LEU A C 1
ATOM 998 O O . LEU A 1 120 ? 14.580 -8.571 -6.057 1.00 89.75 120 LEU A O 1
ATOM 1002 N N . LEU A 1 121 ? 15.470 -9.880 -4.460 1.00 91.44 121 LEU A N 1
ATOM 1003 C CA . LEU A 1 121 ? 14.222 -10.028 -3.713 1.00 91.44 121 LEU A CA 1
ATOM 1004 C C . LEU A 1 121 ? 13.752 -8.684 -3.154 1.00 91.44 121 LEU A C 1
ATOM 1006 O O . LEU A 1 121 ? 12.561 -8.381 -3.213 1.00 91.44 121 LEU A O 1
ATOM 1010 N N . THR A 1 122 ? 14.670 -7.857 -2.659 1.00 93.56 122 THR A N 1
ATOM 1011 C CA . THR A 1 122 ? 14.366 -6.506 -2.179 1.00 93.56 122 THR A CA 1
ATOM 1012 C C . THR A 1 122 ? 13.823 -5.640 -3.315 1.00 93.56 122 THR A C 1
ATOM 1014 O O . THR A 1 122 ? 12.731 -5.091 -3.178 1.00 93.56 122 THR A O 1
ATOM 1017 N N . LEU A 1 123 ? 14.490 -5.584 -4.471 1.00 94.81 123 LEU A N 1
ATOM 1018 C CA . LEU A 1 123 ? 14.024 -4.824 -5.639 1.00 94.81 123 LEU A CA 1
ATOM 1019 C C . LEU A 1 123 ? 12.651 -5.293 -6.138 1.00 94.81 123 LEU A C 1
ATOM 1021 O O . LEU A 1 123 ? 11.801 -4.465 -6.465 1.00 94.81 123 LEU A O 1
ATOM 1025 N N . ALA A 1 124 ? 12.389 -6.602 -6.131 1.00 95.44 124 ALA A N 1
ATOM 1026 C CA . ALA A 1 124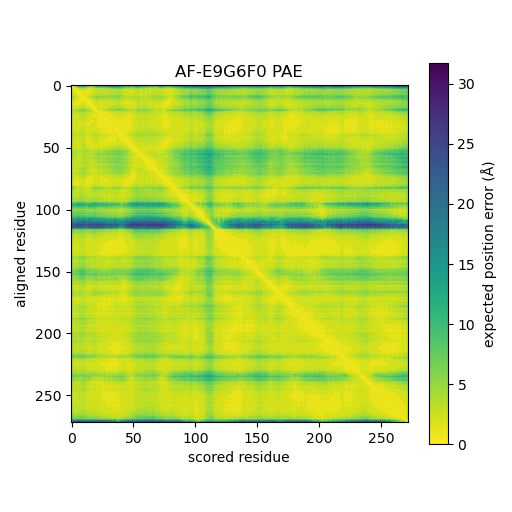 ? 11.074 -7.136 -6.478 1.00 95.44 124 ALA A CA 1
ATOM 1027 C C . ALA A 1 124 ? 9.981 -6.677 -5.495 1.00 95.44 124 ALA A C 1
ATOM 1029 O O . ALA A 1 124 ? 8.867 -6.375 -5.914 1.00 95.44 124 ALA A O 1
ATOM 1030 N N . GLN A 1 125 ? 10.286 -6.605 -4.195 1.00 97.50 125 GLN A N 1
ATOM 1031 C CA . GLN A 1 125 ? 9.352 -6.085 -3.190 1.00 97.50 125 GLN A CA 1
ATOM 1032 C C . GLN A 1 125 ? 9.126 -4.574 -3.327 1.00 97.50 125 GLN A C 1
ATOM 1034 O O . GLN A 1 125 ? 8.003 -4.114 -3.138 1.00 97.50 125 GLN A O 1
ATOM 1039 N N . TRP A 1 126 ? 10.156 -3.806 -3.692 1.00 97.88 126 TRP A N 1
ATOM 1040 C CA . TRP A 1 126 ? 10.015 -2.382 -4.006 1.00 97.88 126 TRP A CA 1
ATOM 1041 C C . TRP A 1 126 ? 9.180 -2.138 -5.266 1.00 97.88 126 TRP A C 1
ATOM 1043 O O . TRP A 1 126 ? 8.380 -1.208 -5.289 1.00 97.88 126 TRP A O 1
ATOM 1053 N N . SER A 1 127 ? 9.304 -2.989 -6.288 1.00 98.25 127 SER A N 1
ATOM 1054 C CA . SER A 1 127 ? 8.417 -2.948 -7.457 1.00 98.25 127 SER A CA 1
ATOM 1055 C C . SER A 1 127 ? 6.952 -3.154 -7.048 1.00 98.25 127 SER A C 1
ATOM 1057 O O . SER A 1 127 ? 6.101 -2.331 -7.379 1.00 98.25 127 SER A O 1
ATOM 1059 N N . ASP A 1 128 ? 6.659 -4.170 -6.226 1.00 98.56 128 ASP A N 1
ATOM 1060 C CA . ASP A 1 128 ? 5.301 -4.393 -5.708 1.00 98.56 128 ASP A CA 1
ATOM 1061 C C . ASP A 1 128 ? 4.792 -3.240 -4.828 1.00 98.56 128 ASP A C 1
ATOM 1063 O O . ASP A 1 128 ? 3.609 -2.901 -4.895 1.00 98.56 128 ASP A O 1
ATOM 1067 N N . LEU A 1 129 ? 5.668 -2.623 -4.025 1.00 98.56 129 LEU A N 1
ATOM 1068 C CA . LEU A 1 129 ? 5.340 -1.427 -3.246 1.00 98.56 129 LEU A CA 1
ATOM 1069 C C . LEU A 1 129 ? 4.887 -0.292 -4.161 1.00 98.56 129 LEU A C 1
ATOM 1071 O O . LEU A 1 129 ? 3.812 0.262 -3.965 1.00 98.56 129 LEU A O 1
ATOM 1075 N N . LEU A 1 130 ? 5.694 0.036 -5.168 1.00 98.44 130 LEU A N 1
ATOM 1076 C CA . LEU A 1 130 ? 5.415 1.135 -6.085 1.00 98.44 130 LEU A CA 1
ATOM 1077 C C . LEU A 1 130 ? 4.153 0.882 -6.917 1.00 98.44 130 LEU A C 1
ATOM 1079 O O . LEU A 1 130 ? 3.402 1.820 -7.172 1.00 98.44 130 LEU A O 1
ATOM 1083 N N . ILE A 1 131 ? 3.871 -0.373 -7.281 1.00 98.81 131 ILE A N 1
ATOM 1084 C CA . ILE A 1 131 ? 2.600 -0.759 -7.907 1.00 98.81 131 ILE A CA 1
ATOM 1085 C C . ILE A 1 131 ? 1.437 -0.517 -6.945 1.00 98.81 131 ILE A C 1
ATOM 1087 O O . ILE A 1 131 ? 0.460 0.121 -7.329 1.00 98.81 131 ILE A O 1
ATOM 1091 N N . LEU A 1 132 ? 1.514 -0.997 -5.701 1.00 98.81 132 LEU A N 1
ATOM 1092 C CA . LEU A 1 132 ? 0.423 -0.824 -4.742 1.00 98.81 132 L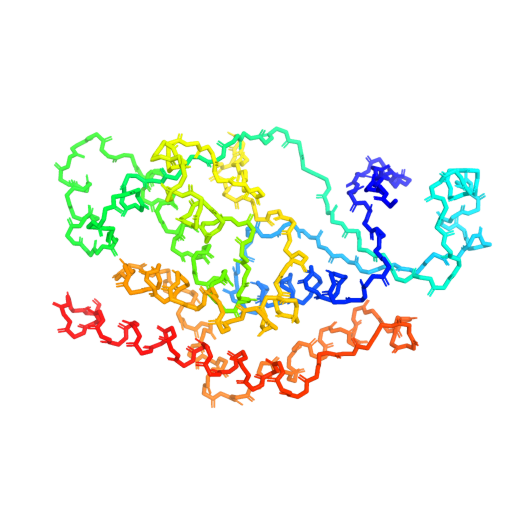EU A CA 1
ATOM 1093 C C . LEU A 1 132 ? 0.188 0.655 -4.406 1.00 98.81 132 LEU A C 1
ATOM 1095 O O . LEU A 1 132 ? -0.960 1.105 -4.404 1.00 98.81 132 LEU A O 1
ATOM 1099 N N . ASP A 1 133 ? 1.253 1.414 -4.163 1.00 98.69 133 ASP A N 1
ATOM 1100 C CA . ASP A 1 133 ? 1.188 2.849 -3.888 1.00 98.69 133 ASP A CA 1
ATOM 1101 C C . ASP A 1 133 ? 0.671 3.611 -5.110 1.00 98.69 133 ASP A C 1
ATOM 1103 O O . ASP A 1 133 ? -0.121 4.538 -4.954 1.00 98.69 133 ASP A O 1
ATOM 1107 N N . TYR A 1 134 ? 1.033 3.202 -6.335 1.00 98.88 134 TYR A N 1
ATOM 1108 C CA . TYR A 1 134 ? 0.422 3.742 -7.547 1.00 98.88 134 TYR A CA 1
ATOM 1109 C C . TYR A 1 134 ? -1.077 3.462 -7.545 1.00 98.88 134 TYR A C 1
ATOM 1111 O O . TYR A 1 134 ? -1.852 4.409 -7.559 1.00 98.88 134 TYR A O 1
ATOM 1119 N N . LEU A 1 135 ? -1.511 2.202 -7.461 1.00 98.88 135 LEU A N 1
ATOM 1120 C CA . LEU A 1 135 ? -2.926 1.815 -7.526 1.00 98.88 135 LEU A CA 1
ATOM 1121 C C . LEU A 1 135 ? -3.780 2.512 -6.466 1.00 98.88 135 LEU A C 1
ATOM 1123 O O . LEU A 1 135 ? -4.882 2.968 -6.765 1.00 98.88 135 LEU A O 1
ATOM 1127 N N . THR A 1 136 ? -3.267 2.618 -5.243 1.00 98.75 136 THR A N 1
ATOM 1128 C CA . THR A 1 136 ? -3.962 3.252 -4.119 1.00 98.75 136 THR A CA 1
ATOM 1129 C C . THR A 1 136 ? -3.746 4.762 -4.061 1.00 98.75 136 THR A C 1
ATOM 1131 O O . THR A 1 136 ? -4.439 5.428 -3.308 1.00 98.75 136 THR A O 1
ATOM 1134 N N . ALA A 1 137 ? -2.837 5.334 -4.847 1.00 98.56 137 ALA A N 1
ATOM 1135 C CA . ALA A 1 137 ? -2.385 6.715 -4.676 1.00 98.56 137 ALA A CA 1
ATOM 1136 C C . ALA A 1 137 ? -1.903 7.014 -3.236 1.00 98.56 137 ALA A C 1
ATOM 1138 O O . ALA A 1 137 ? -2.156 8.093 -2.698 1.00 98.56 137 ALA A O 1
ATOM 1139 N N . ASN A 1 138 ? -1.250 6.038 -2.589 1.00 98.12 138 ASN A N 1
ATOM 1140 C CA . ASN A 1 138 ? -0.670 6.231 -1.262 1.00 98.12 138 ASN A CA 1
ATOM 1141 C C . ASN A 1 138 ? 0.520 7.188 -1.369 1.00 98.12 138 ASN A C 1
ATOM 1143 O O . ASN A 1 138 ? 1.548 6.882 -1.976 1.00 98.12 138 ASN A O 1
ATOM 1147 N N . LEU A 1 139 ? 0.356 8.365 -0.780 1.00 94.75 139 LEU A N 1
ATOM 1148 C CA . LEU A 1 139 ? 1.333 9.438 -0.871 1.00 94.75 139 LEU A CA 1
ATOM 1149 C C . LEU A 1 139 ? 2.395 9.367 0.225 1.00 94.75 139 LEU A C 1
ATOM 1151 O O . LEU A 1 139 ? 3.464 9.942 0.059 1.00 94.75 139 LEU A O 1
ATOM 1155 N N . ASP A 1 140 ? 2.135 8.670 1.329 1.00 94.25 140 ASP A N 1
ATOM 1156 C CA . ASP A 1 140 ? 2.868 8.828 2.591 1.00 94.25 140 ASP A CA 1
ATOM 1157 C C . ASP A 1 140 ? 4.135 7.960 2.695 1.00 94.25 140 ASP A C 1
ATOM 1159 O O . ASP A 1 140 ? 4.557 7.532 3.769 1.00 94.25 140 ASP A O 1
ATOM 1163 N N . ARG A 1 141 ? 4.732 7.676 1.535 1.00 94.19 141 ARG A N 1
ATOM 1164 C CA . ARG A 1 141 ? 5.956 6.886 1.379 1.00 94.19 141 ARG A CA 1
ATOM 1165 C C . ARG A 1 141 ? 6.858 7.523 0.330 1.00 94.19 141 ARG A C 1
ATOM 1167 O O . ARG A 1 141 ? 7.323 8.646 0.498 1.00 94.19 141 ARG A O 1
ATOM 1174 N N . MET A 1 142 ? 7.054 6.844 -0.801 1.00 94.62 142 MET A N 1
ATOM 1175 C CA . MET A 1 142 ? 7.941 7.288 -1.873 1.00 94.62 142 MET A CA 1
ATOM 1176 C C . MET A 1 142 ? 7.536 8.636 -2.463 1.00 94.62 142 MET A C 1
ATOM 1178 O O . MET A 1 142 ? 8.398 9.475 -2.711 1.00 94.62 142 MET A O 1
ATOM 1182 N N . VAL A 1 143 ? 6.239 8.883 -2.650 1.00 95.31 143 VAL A N 1
ATOM 1183 C CA . VAL A 1 143 ? 5.756 10.178 -3.151 1.00 95.31 143 VAL A CA 1
ATOM 1184 C C . VAL A 1 143 ? 6.060 11.307 -2.171 1.00 95.31 143 VAL A C 1
ATOM 1186 O O . VAL A 1 143 ? 6.517 12.362 -2.604 1.00 95.31 143 VAL A O 1
ATOM 1189 N N . ASN A 1 144 ? 5.883 11.093 -0.866 1.00 93.69 144 ASN A N 1
ATOM 1190 C CA . ASN A 1 144 ? 6.242 12.074 0.153 1.00 93.69 144 ASN A CA 1
ATOM 1191 C C . ASN A 1 144 ? 7.753 12.350 0.153 1.00 93.69 144 ASN A C 1
ATOM 1193 O O . ASN A 1 144 ? 8.156 13.513 0.162 1.00 93.69 144 ASN A O 1
ATOM 1197 N N . ASN A 1 145 ? 8.602 11.319 0.068 1.00 92.94 145 ASN A N 1
ATOM 1198 C CA . ASN A 1 145 ? 10.050 11.516 -0.054 1.00 92.94 145 ASN A CA 1
ATOM 1199 C C . ASN A 1 145 ? 10.396 12.336 -1.310 1.00 92.94 145 ASN A C 1
ATOM 1201 O O . ASN A 1 145 ? 11.098 13.340 -1.194 1.00 92.94 145 ASN A O 1
ATOM 1205 N N . LEU A 1 146 ? 9.841 11.985 -2.480 1.00 93.00 146 LEU A N 1
ATOM 1206 C CA . LEU A 1 146 ? 10.059 12.716 -3.736 1.00 93.00 146 LEU A CA 1
ATOM 1207 C C . LEU A 1 146 ? 9.580 14.168 -3.671 1.00 93.00 146 LEU A C 1
ATOM 1209 O O . LEU A 1 146 ? 10.285 15.072 -4.117 1.00 93.00 146 LEU A O 1
ATOM 1213 N N . TYR A 1 147 ? 8.393 14.408 -3.116 1.00 93.12 147 TYR A N 1
ATOM 1214 C CA . TYR A 1 147 ? 7.845 15.752 -2.971 1.00 93.12 147 TYR A CA 1
ATOM 1215 C C . TYR A 1 147 ? 8.733 16.616 -2.070 1.00 93.12 147 TYR A C 1
ATOM 1217 O O . TYR A 1 147 ? 8.951 17.790 -2.362 1.00 93.12 147 TYR A O 1
ATOM 1225 N N . ASN A 1 148 ? 9.292 16.048 -1.001 1.00 92.44 148 ASN A N 1
ATOM 1226 C CA . ASN A 1 148 ? 10.145 16.785 -0.071 1.00 92.44 148 ASN A CA 1
ATOM 1227 C C . ASN A 1 148 ? 11.592 16.965 -0.560 1.00 92.44 148 ASN A C 1
ATOM 1229 O O . ASN A 1 148 ? 12.298 17.816 -0.016 1.00 92.44 148 ASN A O 1
ATOM 1233 N N . MET A 1 149 ? 12.030 16.266 -1.618 1.00 91.00 149 MET A N 1
ATOM 1234 C CA . MET A 1 149 ? 13.361 16.475 -2.215 1.00 91.00 149 MET A CA 1
ATOM 1235 C C . MET A 1 149 ? 13.607 17.919 -2.660 1.00 91.00 149 MET A C 1
ATOM 1237 O O . MET A 1 149 ? 14.749 18.369 -2.675 1.00 91.00 149 MET A O 1
ATOM 1241 N N . GLN A 1 150 ? 12.546 18.648 -3.020 1.00 89.44 150 GLN A N 1
ATOM 1242 C CA . GLN A 1 150 ? 12.647 20.054 -3.423 1.00 89.44 150 GLN A CA 1
ATOM 1243 C C . GLN A 1 150 ? 13.163 20.962 -2.290 1.00 89.44 150 GLN A C 1
ATOM 1245 O O . GLN A 1 150 ? 13.739 22.009 -2.567 1.00 89.44 150 GLN A O 1
ATOM 1250 N N . TRP A 1 151 ? 12.976 20.548 -1.031 1.00 92.56 151 TRP A N 1
ATOM 1251 C CA . TRP A 1 151 ? 13.417 21.275 0.162 1.00 92.56 151 TRP A CA 1
ATOM 1252 C C . TRP A 1 151 ? 14.635 20.628 0.824 1.00 92.56 151 TRP A C 1
ATOM 1254 O O . TRP A 1 151 ? 15.459 21.326 1.408 1.00 92.56 151 TRP A O 1
ATOM 1264 N N . ASN A 1 152 ? 14.763 19.302 0.729 1.00 92.00 152 ASN A N 1
ATOM 1265 C CA . ASN A 1 152 ? 15.885 18.552 1.279 1.00 92.00 152 ASN A CA 1
ATOM 1266 C C . ASN A 1 152 ? 16.362 17.478 0.276 1.00 92.00 152 ASN A C 1
ATOM 1268 O O . ASN A 1 152 ? 15.753 16.413 0.176 1.00 92.00 152 ASN A O 1
ATOM 1272 N N . PRO A 1 153 ? 17.475 17.704 -0.445 1.00 87.19 153 PRO A N 1
ATOM 1273 C CA . PRO A 1 153 ? 17.993 16.746 -1.424 1.00 87.19 153 PRO A CA 1
ATOM 1274 C C . PRO A 1 153 ? 18.330 15.362 -0.844 1.00 87.19 153 PRO A C 1
ATOM 1276 O O . PRO A 1 153 ? 18.250 14.372 -1.567 1.00 87.19 153 PRO A O 1
ATOM 1279 N N . ALA A 1 154 ? 18.638 15.275 0.455 1.00 89.38 154 ALA A N 1
ATOM 1280 C CA . ALA A 1 154 ? 18.959 14.024 1.149 1.00 89.38 154 ALA A CA 1
ATOM 1281 C C . ALA A 1 154 ? 17.715 13.203 1.553 1.00 89.38 154 ALA A C 1
ATOM 1283 O O . ALA A 1 154 ? 17.837 12.165 2.208 1.00 89.38 154 ALA A O 1
ATOM 1284 N N . MET A 1 155 ? 16.501 13.627 1.169 1.00 91.25 155 MET A N 1
ATOM 1285 C CA . MET A 1 155 ? 15.266 12.890 1.487 1.00 91.25 155 MET A CA 1
ATOM 1286 C C . MET A 1 155 ? 15.270 11.450 0.964 1.00 91.25 155 MET A C 1
ATOM 1288 O O . MET A 1 155 ? 14.640 10.585 1.568 1.00 91.25 155 MET A O 1
ATOM 1292 N N . MET A 1 156 ? 15.980 11.172 -0.133 1.00 90.06 156 MET A N 1
ATOM 1293 C CA . MET A 1 156 ? 16.047 9.826 -0.715 1.00 90.06 156 MET A CA 1
ATOM 1294 C C . MET A 1 156 ? 17.101 8.920 -0.068 1.00 90.06 156 MET A C 1
ATOM 1296 O O . MET A 1 156 ? 17.096 7.717 -0.321 1.00 90.06 156 MET A O 1
ATOM 1300 N N . ASP A 1 157 ? 17.972 9.473 0.779 1.00 91.25 157 ASP A N 1
ATOM 1301 C CA . ASP A 1 157 ? 18.937 8.707 1.579 1.00 91.25 157 ASP A CA 1
ATOM 1302 C C . ASP A 1 157 ? 18.379 8.321 2.955 1.00 91.25 157 ASP A C 1
ATOM 1304 O O . ASP A 1 157 ? 18.944 7.482 3.656 1.00 91.25 157 ASP A O 1
ATOM 1308 N N . SER A 1 158 ? 17.239 8.904 3.329 1.00 91.44 158 SER A N 1
ATOM 1309 C CA . SER A 1 158 ? 16.489 8.520 4.521 1.00 91.44 158 SER A CA 1
ATOM 1310 C C . SER A 1 158 ? 15.684 7.233 4.287 1.00 91.44 158 SER A C 1
ATOM 1312 O O . SER A 1 158 ? 15.319 6.927 3.146 1.00 91.44 158 SER A O 1
ATOM 1314 N N . PRO A 1 159 ? 15.345 6.484 5.352 1.00 93.56 159 PRO A N 1
ATOM 1315 C CA . PRO A 1 159 ? 14.344 5.428 5.266 1.00 93.56 159 PRO A CA 1
ATOM 1316 C C . PRO A 1 159 ? 13.033 5.947 4.668 1.00 93.56 159 PRO A C 1
ATOM 1318 O O . PRO A 1 159 ? 12.631 7.087 4.922 1.00 93.56 159 PRO A O 1
ATOM 1321 N N . ALA A 1 160 ? 12.348 5.109 3.892 1.00 94.38 160 ALA A N 1
ATOM 1322 C CA . ALA A 1 160 ? 11.009 5.448 3.437 1.00 94.38 160 ALA A CA 1
ATOM 1323 C C . ALA A 1 160 ? 10.052 5.456 4.631 1.00 94.38 160 ALA A C 1
ATOM 1325 O O . ALA A 1 160 ? 10.025 4.524 5.438 1.00 94.38 160 ALA A O 1
ATOM 1326 N N . HIS A 1 161 ? 9.261 6.522 4.734 1.00 93.56 161 HIS A N 1
ATOM 1327 C CA . HIS A 1 161 ? 8.240 6.628 5.765 1.00 93.56 161 HIS A CA 1
ATOM 1328 C C . HIS A 1 161 ? 7.235 5.474 5.647 1.00 93.56 161 HIS A C 1
ATOM 1330 O O . HIS A 1 161 ? 6.974 4.990 4.544 1.00 93.56 161 HIS A O 1
ATOM 1336 N N . ASN A 1 162 ? 6.702 5.011 6.783 1.00 95.56 162 ASN A N 1
ATOM 1337 C CA . ASN A 1 162 ? 5.675 3.967 6.835 1.00 95.56 162 ASN A CA 1
ATOM 1338 C C . ASN A 1 162 ? 6.027 2.668 6.072 1.00 95.56 162 ASN A C 1
ATOM 1340 O O . ASN A 1 162 ? 5.161 1.899 5.644 1.00 95.56 162 ASN A O 1
ATOM 1344 N N . LEU A 1 163 ? 7.327 2.391 5.962 1.00 97.62 163 LEU A N 1
ATOM 1345 C CA . LEU A 1 163 ? 7.889 1.184 5.384 1.00 97.62 163 LEU A CA 1
ATOM 1346 C C . LEU A 1 163 ? 8.970 0.637 6.313 1.00 97.62 163 LEU A C 1
ATOM 1348 O O . LEU A 1 163 ? 9.881 1.350 6.732 1.00 97.62 163 LEU A O 1
ATOM 1352 N N . ALA A 1 164 ? 8.884 -0.652 6.605 1.00 97.50 164 ALA A N 1
ATOM 1353 C CA . ALA A 1 164 ? 9.878 -1.343 7.410 1.00 97.50 164 ALA A CA 1
ATOM 1354 C C . ALA A 1 164 ? 10.315 -2.641 6.737 1.00 97.50 164 ALA A C 1
ATOM 1356 O O . ALA A 1 164 ? 9.692 -3.101 5.781 1.00 97.50 164 ALA A O 1
ATOM 1357 N N . ARG A 1 165 ? 11.380 -3.243 7.250 1.00 97.12 165 ARG A N 1
ATOM 1358 C CA . ARG A 1 165 ? 11.843 -4.576 6.886 1.00 97.12 165 ARG A CA 1
ATOM 1359 C C . ARG A 1 165 ? 11.775 -5.461 8.118 1.00 97.12 165 ARG A C 1
ATOM 1361 O O . ARG A 1 165 ? 12.270 -5.090 9.175 1.00 97.12 165 ARG A O 1
ATOM 1368 N N . ASP A 1 166 ? 11.167 -6.627 7.985 1.00 96.06 166 ASP A N 1
ATOM 1369 C CA . ASP A 1 166 ? 11.244 -7.656 9.014 1.00 96.06 166 ASP A CA 1
ATOM 1370 C C . ASP A 1 166 ? 12.674 -8.222 9.036 1.00 96.06 166 ASP A C 1
ATOM 1372 O O . ASP A 1 166 ? 13.145 -8.776 8.039 1.00 96.06 166 ASP A O 1
ATOM 1376 N N . SER A 1 167 ? 13.378 -8.044 10.156 1.00 94.06 167 SER A N 1
ATOM 1377 C CA . SER A 1 167 ? 14.798 -8.414 10.298 1.00 94.06 167 SER A CA 1
ATOM 1378 C C . SER A 1 167 ? 15.064 -9.915 10.134 1.00 94.06 167 SER A C 1
ATOM 1380 O O . SER A 1 167 ? 16.161 -10.312 9.744 1.00 94.06 167 SER A O 1
ATOM 1382 N N . LYS A 1 168 ? 14.063 -10.767 10.389 1.00 92.88 168 LYS A N 1
ATOM 1383 C CA . LYS A 1 168 ? 14.193 -12.232 10.345 1.00 92.88 168 LYS A CA 1
ATOM 1384 C C . LYS A 1 168 ? 13.942 -12.793 8.953 1.00 92.88 168 LYS A C 1
ATOM 1386 O O . LYS A 1 168 ? 14.578 -13.762 8.551 1.00 92.88 168 LYS A O 1
ATOM 1391 N N . THR A 1 169 ? 12.983 -12.219 8.237 1.00 93.00 169 THR A N 1
ATOM 1392 C CA . THR A 1 169 ? 12.502 -12.742 6.949 1.00 93.00 169 THR A CA 1
ATOM 1393 C C . THR A 1 169 ? 12.949 -11.909 5.753 1.00 93.00 169 THR A C 1
ATOM 1395 O O . THR A 1 169 ? 12.851 -12.370 4.617 1.00 93.00 169 THR A O 1
ATOM 1398 N N . GLY A 1 170 ? 13.400 -10.672 5.977 1.00 93.62 170 GLY A N 1
ATOM 1399 C CA . GLY A 1 170 ? 13.708 -9.710 4.922 1.00 93.62 170 GLY A CA 1
ATOM 1400 C C . GLY A 1 170 ? 12.477 -9.186 4.171 1.00 93.62 170 GLY A C 1
ATOM 1401 O O . GLY A 1 170 ? 12.628 -8.505 3.152 1.00 93.62 170 GLY A O 1
ATOM 1402 N N . LEU A 1 171 ? 11.263 -9.496 4.642 1.00 96.12 171 LEU A N 1
ATOM 1403 C CA . LEU A 1 171 ? 10.019 -9.025 4.044 1.00 96.12 171 LEU A CA 1
ATOM 1404 C C . LEU A 1 171 ? 9.864 -7.520 4.289 1.00 96.12 171 LEU A C 1
ATOM 1406 O O . LEU A 1 171 ? 9.914 -7.062 5.430 1.00 96.12 171 LEU A O 1
ATOM 1410 N N . LEU A 1 172 ? 9.629 -6.748 3.230 1.00 97.81 172 LEU A N 1
ATOM 1411 C CA . LEU A 1 172 ? 9.190 -5.366 3.358 1.00 97.81 172 LEU A CA 1
ATOM 1412 C C . LEU A 1 172 ? 7.749 -5.335 3.857 1.00 97.81 172 LEU A C 1
ATOM 1414 O O . LEU A 1 172 ? 6.866 -5.983 3.293 1.00 97.81 172 LEU A O 1
ATOM 1418 N N . VAL A 1 173 ? 7.516 -4.549 4.896 1.00 98.25 173 VAL A N 1
ATOM 1419 C CA . VAL A 1 173 ? 6.236 -4.416 5.573 1.00 98.25 173 VAL A CA 1
ATOM 1420 C C . VAL A 1 173 ? 5.652 -3.046 5.278 1.00 98.25 173 VAL A C 1
ATOM 1422 O O . VAL A 1 173 ? 6.242 -2.013 5.594 1.00 98.25 173 VAL A O 1
ATOM 1425 N N . PHE A 1 174 ? 4.475 -3.056 4.666 1.00 97.94 174 PHE A N 1
ATOM 1426 C CA . PHE A 1 174 ? 3.776 -1.877 4.181 1.00 97.94 174 PHE A CA 1
ATOM 1427 C C . PHE A 1 174 ? 2.819 -1.385 5.273 1.00 97.94 174 PHE A C 1
ATOM 1429 O O . PHE A 1 174 ? 1.702 -1.892 5.410 1.00 97.94 174 PHE A O 1
ATOM 1436 N N . LEU A 1 175 ? 3.268 -0.413 6.065 1.00 96.94 175 LEU A N 1
ATOM 1437 C CA . LEU A 1 175 ? 2.548 0.113 7.223 1.00 96.94 175 LEU A CA 1
ATOM 1438 C C . LEU A 1 175 ? 1.738 1.364 6.866 1.00 96.94 175 LEU A C 1
ATOM 1440 O O . LEU A 1 175 ? 2.093 2.090 5.949 1.00 96.94 175 LEU A O 1
ATOM 1444 N N . ASP A 1 176 ? 0.663 1.621 7.606 1.00 95.06 176 ASP A N 1
ATOM 1445 C CA . ASP A 1 176 ? -0.098 2.880 7.542 1.00 95.06 176 ASP A CA 1
ATOM 1446 C C . ASP A 1 176 ? -0.499 3.289 6.107 1.00 95.06 176 ASP A C 1
ATOM 1448 O O . ASP A 1 176 ? 0.063 4.171 5.458 1.00 95.06 176 ASP A O 1
ATOM 1452 N N . ASN A 1 177 ? -1.476 2.563 5.573 1.00 97.00 177 ASN A N 1
ATOM 1453 C CA . ASN A 1 177 ? -2.027 2.751 4.235 1.00 97.00 177 ASN A CA 1
ATOM 1454 C C . ASN A 1 177 ? -3.297 3.621 4.276 1.00 97.00 177 ASN A C 1
ATOM 1456 O O . ASN A 1 177 ? -4.096 3.610 3.340 1.00 97.00 177 ASN A O 1
ATOM 1460 N N . GLU A 1 178 ? -3.490 4.389 5.352 1.00 95.12 178 GLU A N 1
ATOM 1461 C CA . GLU A 1 178 ? -4.663 5.241 5.575 1.00 95.12 178 GLU A CA 1
ATOM 1462 C C . GLU A 1 178 ? -4.810 6.348 4.530 1.00 95.12 178 GLU A C 1
ATOM 1464 O O . GLU A 1 178 ? -5.917 6.803 4.244 1.00 95.12 178 GLU A O 1
ATOM 1469 N N . SER A 1 179 ? -3.696 6.799 3.953 1.00 94.69 179 SER A N 1
ATOM 1470 C CA . SER A 1 179 ? -3.712 7.805 2.891 1.00 94.69 179 SER A CA 1
ATOM 1471 C C . SER A 1 179 ? -4.081 7.220 1.521 1.00 94.69 179 SER A C 1
ATOM 1473 O O . SER A 1 179 ? -4.277 7.976 0.574 1.00 94.69 179 SER A O 1
ATOM 1475 N N . GLY A 1 180 ? -4.212 5.895 1.405 1.00 96.19 180 GLY A N 1
ATOM 1476 C CA . GLY A 1 180 ? -4.573 5.212 0.171 1.00 96.19 180 GLY A CA 1
ATOM 1477 C C . GLY A 1 180 ? -6.053 5.341 -0.206 1.00 96.19 180 GLY A C 1
ATOM 1478 O O . GLY A 1 180 ? -6.929 5.669 0.595 1.00 96.19 180 GLY A O 1
ATOM 1479 N N . LEU A 1 181 ? -6.334 5.030 -1.466 1.00 97.88 181 LEU A N 1
ATOM 1480 C CA . LEU A 1 181 ? -7.634 5.044 -2.121 1.00 97.88 181 LEU A CA 1
ATOM 1481 C C . LEU A 1 181 ? -8.327 6.395 -1.962 1.00 97.88 181 LEU A C 1
ATOM 1483 O O . LEU A 1 181 ? -7.934 7.354 -2.602 1.00 97.88 181 LEU A O 1
ATOM 1487 N N . LEU A 1 182 ? -9.364 6.493 -1.136 1.00 96.50 182 LEU A N 1
ATOM 1488 C CA . LEU A 1 182 ? -10.228 7.672 -1.035 1.00 96.50 182 LEU A CA 1
ATOM 1489 C C . LEU A 1 182 ? -9.452 8.962 -0.799 1.00 96.50 182 LEU A C 1
ATOM 1491 O O . LEU A 1 182 ? -9.632 9.930 -1.538 1.00 96.50 182 LEU A O 1
ATOM 1495 N N . HIS A 1 183 ? -8.587 8.970 0.215 1.00 95.06 183 HIS A N 1
ATOM 1496 C CA . HIS A 1 183 ? -7.809 10.154 0.543 1.00 95.06 183 HIS A CA 1
ATOM 1497 C C . HIS A 1 183 ? -6.810 10.485 -0.572 1.00 95.06 183 HIS A C 1
ATOM 1499 O O . HIS A 1 183 ? -6.828 11.602 -1.088 1.00 95.06 183 HIS A O 1
ATOM 1505 N N . GLY A 1 184 ? -6.014 9.506 -1.007 1.00 96.94 184 GLY A N 1
ATOM 1506 C CA . GLY A 1 184 ? -5.023 9.663 -2.072 1.00 96.94 184 GLY A CA 1
ATOM 1507 C C . GLY A 1 184 ? -5.635 10.097 -3.403 1.00 96.94 184 GLY A C 1
ATOM 1508 O O . GLY A 1 184 ? -5.138 11.012 -4.055 1.00 96.94 184 GLY A O 1
ATOM 1509 N N . TYR A 1 185 ? -6.788 9.537 -3.772 1.00 98.06 185 TYR A N 1
ATOM 1510 C CA . TYR A 1 185 ? -7.519 9.871 -4.994 1.00 98.06 185 TYR A CA 1
ATOM 1511 C C . TYR A 1 185 ? -8.015 11.315 -5.018 1.00 98.06 185 TYR A C 1
ATOM 1513 O O . TYR A 1 185 ? -8.064 11.914 -6.090 1.00 98.06 185 TYR A O 1
ATOM 1521 N N . ARG A 1 186 ? -8.340 11.909 -3.861 1.00 96.44 186 ARG A N 1
ATOM 1522 C CA . ARG A 1 186 ? -8.685 13.340 -3.772 1.00 96.44 186 ARG A CA 1
ATOM 1523 C C . ARG A 1 186 ? -7.491 14.258 -4.025 1.00 96.44 186 ARG A C 1
ATOM 1525 O O . ARG A 1 186 ? -7.694 15.438 -4.282 1.00 96.44 186 ARG A O 1
ATOM 1532 N N . LEU A 1 187 ? -6.273 13.736 -3.930 1.00 96.94 187 LEU A N 1
ATOM 1533 C CA . LEU A 1 187 ? -5.037 14.504 -4.040 1.00 96.94 187 LEU A CA 1
ATOM 1534 C C . LEU A 1 187 ? -4.281 14.229 -5.350 1.00 96.94 187 LEU A C 1
ATOM 1536 O O . LEU A 1 187 ? -3.197 14.777 -5.558 1.00 96.94 187 LEU A O 1
ATOM 1540 N N . LEU A 1 188 ? -4.855 13.428 -6.255 1.00 97.44 188 LEU A N 1
ATOM 1541 C CA . LEU A 1 188 ? -4.227 13.067 -7.528 1.00 97.44 188 LEU A CA 1
ATOM 1542 C C . LEU A 1 188 ? -3.862 14.281 -8.383 1.00 97.44 188 LEU A C 1
ATOM 1544 O O . LEU A 1 188 ? -2.760 14.302 -8.919 1.00 97.44 188 LEU A O 1
ATOM 1548 N N . ASP A 1 189 ? -4.697 15.321 -8.430 1.00 96.69 189 ASP A N 1
ATOM 1549 C CA . ASP A 1 189 ? -4.402 16.540 -9.201 1.00 96.69 189 ASP A CA 1
ATOM 1550 C C . ASP A 1 189 ? -3.047 17.162 -8.825 1.00 96.69 189 ASP A C 1
ATOM 1552 O O . ASP A 1 189 ? -2.370 17.756 -9.661 1.00 96.69 189 ASP A O 1
ATOM 1556 N N . LYS A 1 190 ? -2.627 16.994 -7.566 1.00 95.81 190 LYS A N 1
ATOM 1557 C CA . LYS A 1 190 ? -1.345 17.488 -7.060 1.00 95.81 190 LYS A CA 1
ATOM 1558 C C . LYS A 1 190 ? -0.224 16.451 -7.148 1.00 95.81 190 LYS A C 1
ATOM 1560 O O . LYS A 1 190 ? 0.915 16.820 -7.426 1.00 95.81 190 LYS A O 1
ATOM 1565 N N . TYR A 1 191 ? -0.510 15.181 -6.858 1.00 97.44 191 TYR A N 1
ATOM 1566 C CA . TYR A 1 191 ? 0.534 14.173 -6.635 1.00 97.44 191 TYR A CA 1
ATOM 1567 C C . TYR A 1 191 ? 0.686 13.132 -7.750 1.00 97.44 191 TYR A C 1
ATOM 1569 O O . TYR A 1 191 ? 1.652 12.366 -7.729 1.00 97.44 191 TYR A O 1
ATOM 1577 N N . GLU A 1 192 ? -0.199 13.109 -8.750 1.00 97.75 192 GLU A N 1
ATOM 1578 C CA . GLU A 1 192 ? -0.173 12.081 -9.798 1.00 97.75 192 GLU A CA 1
ATOM 1579 C C . GLU A 1 192 ? 1.133 12.083 -10.591 1.00 97.75 192 GLU A C 1
ATOM 1581 O O . GLU A 1 192 ? 1.640 11.018 -10.932 1.00 97.75 192 GLU A O 1
ATOM 1586 N N . MET A 1 193 ? 1.745 13.249 -10.816 1.00 97.06 193 MET A N 1
ATOM 1587 C CA . MET A 1 193 ? 3.029 13.325 -11.519 1.00 97.06 193 ME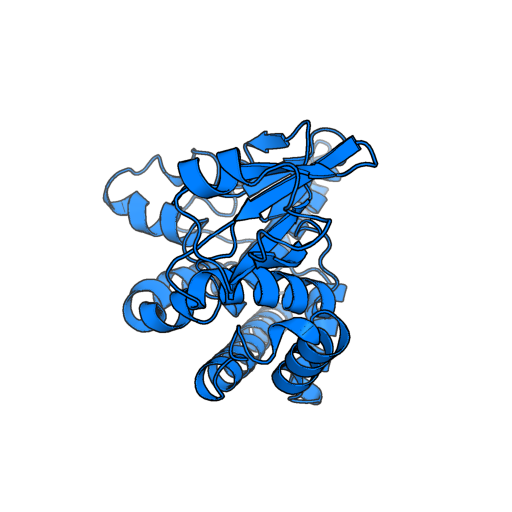T A CA 1
ATOM 1588 C C . MET A 1 193 ? 4.144 12.527 -10.819 1.00 97.06 193 MET A C 1
ATOM 1590 O O . MET A 1 193 ? 4.994 11.940 -11.487 1.00 97.06 193 MET A O 1
ATOM 1594 N N . TYR A 1 194 ? 4.128 12.451 -9.483 1.00 96.62 194 TYR A N 1
ATOM 1595 C CA . TYR A 1 194 ? 5.107 11.677 -8.716 1.00 96.62 194 TYR A CA 1
ATOM 1596 C C . TYR A 1 194 ? 4.809 10.181 -8.794 1.00 96.62 194 TYR A C 1
ATOM 1598 O O . TYR A 1 194 ? 5.719 9.389 -9.036 1.00 96.62 194 TYR A O 1
ATOM 1606 N N . HIS A 1 195 ? 3.535 9.797 -8.657 1.00 98.12 195 HIS A N 1
ATOM 1607 C CA . HIS A 1 195 ? 3.096 8.414 -8.847 1.00 98.12 195 HIS A CA 1
ATOM 1608 C C . HIS A 1 195 ? 3.446 7.898 -10.244 1.00 98.12 195 HIS A C 1
ATOM 1610 O O . HIS A 1 195 ? 4.022 6.819 -10.376 1.00 98.12 195 HIS A O 1
ATOM 1616 N N . LYS A 1 196 ? 3.149 8.683 -11.283 1.00 97.81 196 LYS A N 1
ATOM 1617 C CA . LYS A 1 196 ? 3.438 8.331 -12.671 1.00 97.81 196 LYS A CA 1
ATOM 1618 C C . LYS A 1 196 ? 4.940 8.256 -12.933 1.00 97.81 196 LYS A C 1
ATOM 1620 O O . LYS A 1 196 ? 5.385 7.276 -13.512 1.00 97.81 196 LYS A O 1
ATOM 1625 N N . SER A 1 197 ? 5.732 9.201 -12.415 1.00 96.38 197 SER A N 1
ATOM 1626 C CA . SER A 1 197 ? 7.199 9.138 -12.507 1.00 96.38 197 SER A CA 1
ATOM 1627 C C . SER A 1 197 ? 7.780 7.870 -11.871 1.00 96.38 197 SER A C 1
ATOM 1629 O O . SER A 1 197 ? 8.720 7.296 -12.417 1.00 96.38 197 SER A O 1
ATOM 1631 N N . LEU A 1 198 ? 7.234 7.420 -10.737 1.00 97.25 198 LEU A N 1
ATOM 1632 C CA . LEU A 1 198 ? 7.654 6.171 -10.097 1.00 97.25 198 LEU A CA 1
ATOM 1633 C C . LEU A 1 198 ? 7.228 4.946 -10.912 1.00 97.25 198 LEU A C 1
ATOM 1635 O O . LEU A 1 198 ? 8.050 4.061 -11.132 1.00 97.25 198 LEU A O 1
ATOM 1639 N N . LEU A 1 199 ? 5.988 4.901 -11.406 1.00 98.38 199 LEU A N 1
ATOM 1640 C CA . LEU A 1 199 ? 5.521 3.806 -12.260 1.00 98.38 199 LEU A CA 1
ATOM 1641 C C . LEU A 1 199 ? 6.351 3.702 -13.547 1.00 98.38 199 LEU A C 1
ATOM 1643 O O . LEU A 1 199 ? 6.782 2.613 -13.914 1.00 98.38 199 LEU A O 1
ATOM 1647 N N . ASP A 1 200 ? 6.622 4.832 -14.197 1.00 97.25 200 ASP A N 1
ATOM 1648 C CA . ASP A 1 200 ? 7.375 4.889 -15.452 1.00 97.25 200 ASP A CA 1
ATOM 1649 C C . ASP A 1 200 ? 8.836 4.449 -15.286 1.00 97.25 200 ASP A C 1
ATOM 1651 O O . ASP A 1 200 ? 9.461 4.034 -16.263 1.00 97.25 200 ASP A O 1
ATOM 1655 N N . SER A 1 201 ? 9.364 4.494 -14.056 1.00 96.38 201 SER A N 1
ATOM 1656 C CA . SER A 1 201 ? 10.696 3.983 -13.722 1.00 96.38 201 SER A CA 1
ATOM 1657 C C . SER A 1 201 ? 10.766 2.451 -13.664 1.00 96.38 201 SER A C 1
ATOM 1659 O O . SER A 1 201 ? 11.860 1.890 -13.677 1.00 96.38 201 SER A O 1
ATOM 1661 N N . LEU A 1 202 ? 9.629 1.750 -13.608 1.00 97.81 202 LEU A N 1
ATOM 1662 C CA . LEU A 1 202 ? 9.587 0.295 -13.487 1.00 97.81 202 LEU A CA 1
ATOM 1663 C C . LEU A 1 202 ? 9.535 -0.395 -14.847 1.00 97.81 202 LEU A C 1
ATOM 1665 O O . LEU A 1 202 ? 8.624 -0.154 -15.633 1.00 97.81 202 LEU A O 1
ATOM 1669 N N . CYS A 1 203 ? 10.449 -1.338 -15.055 1.00 97.50 203 CYS A N 1
ATOM 1670 C CA . CYS A 1 203 ? 10.416 -2.361 -16.099 1.00 97.50 203 CYS A CA 1
ATOM 1671 C C . CYS A 1 203 ? 10.778 -3.764 -15.588 1.00 97.50 203 CYS A C 1
ATOM 1673 O O . CYS A 1 203 ? 11.066 -4.666 -16.374 1.00 97.50 203 CYS A O 1
ATOM 1675 N N . VAL A 1 204 ? 10.727 -3.970 -14.273 1.00 96.00 204 VAL A N 1
ATOM 1676 C CA . VAL A 1 204 ? 10.827 -5.285 -13.636 1.00 96.00 204 VAL A CA 1
ATOM 1677 C C . VAL A 1 204 ? 9.640 -5.441 -12.707 1.00 96.00 204 VAL A C 1
ATOM 1679 O O . VAL A 1 204 ? 9.425 -4.624 -11.811 1.00 96.00 204 VAL A O 1
ATOM 1682 N N . PHE A 1 205 ? 8.876 -6.505 -12.917 1.00 96.88 205 PHE A N 1
ATOM 1683 C CA . PHE A 1 205 ? 7.631 -6.764 -12.208 1.00 96.88 205 PHE A CA 1
ATOM 1684 C C . PHE A 1 205 ? 7.615 -8.200 -11.706 1.00 96.88 205 PHE A C 1
ATOM 1686 O O . PHE A 1 205 ? 8.087 -9.118 -12.382 1.00 96.88 205 PHE A O 1
ATOM 1693 N N . ARG A 1 206 ? 7.017 -8.425 -10.536 1.00 95.94 206 ARG A N 1
ATOM 1694 C CA . ARG A 1 206 ? 6.739 -9.787 -10.091 1.00 95.94 206 ARG A CA 1
ATOM 1695 C C . ARG A 1 206 ? 5.619 -10.368 -10.954 1.00 95.94 206 ARG A C 1
ATOM 1697 O O . ARG A 1 206 ? 4.523 -9.816 -11.015 1.00 95.94 206 ARG A O 1
ATOM 1704 N N . ARG A 1 207 ? 5.885 -11.516 -11.585 1.00 96.38 207 ARG A N 1
ATOM 1705 C CA . ARG A 1 207 ? 4.938 -12.204 -12.481 1.00 96.38 207 ARG A CA 1
ATOM 1706 C C . ARG A 1 207 ? 3.556 -12.386 -11.848 1.00 96.38 207 ARG A C 1
ATOM 1708 O O . ARG A 1 207 ? 2.563 -12.011 -12.453 1.00 96.38 207 ARG A O 1
ATOM 1715 N N . THR A 1 208 ? 3.503 -12.868 -10.605 1.00 97.56 208 THR A N 1
ATOM 1716 C CA . THR A 1 208 ? 2.237 -13.096 -9.888 1.00 97.56 208 THR A CA 1
ATOM 1717 C C . THR A 1 208 ? 1.415 -11.820 -9.711 1.00 97.56 208 THR A C 1
ATOM 1719 O O . THR A 1 208 ? 0.194 -11.871 -9.819 1.00 97.56 208 THR A O 1
ATOM 1722 N N . THR A 1 209 ? 2.068 -10.678 -9.477 1.00 98.38 209 THR A N 1
ATOM 1723 C CA . THR A 1 209 ? 1.402 -9.377 -9.337 1.00 98.38 209 THR A CA 1
ATOM 1724 C C . THR A 1 209 ? 0.803 -8.936 -10.674 1.00 98.38 209 THR A C 1
ATOM 1726 O O . THR A 1 209 ? -0.353 -8.525 -10.730 1.00 98.38 209 THR A O 1
ATOM 1729 N N . VAL A 1 210 ? 1.555 -9.078 -11.772 1.00 98.50 210 VAL A N 1
ATOM 1730 C CA . VAL A 1 210 ? 1.076 -8.753 -13.128 1.00 98.50 210 VAL A CA 1
ATOM 1731 C C . VAL A 1 210 ? -0.084 -9.654 -13.544 1.00 98.50 210 VAL A C 1
ATOM 1733 O O . VAL A 1 210 ? -1.071 -9.166 -14.090 1.00 98.50 210 VAL A O 1
ATOM 1736 N N . ASP A 1 211 ? -0.000 -10.954 -13.274 1.00 98.50 211 ASP A N 1
ATOM 1737 C CA . ASP A 1 211 ? -1.057 -11.902 -13.632 1.00 98.50 211 ASP A CA 1
ATOM 1738 C C . ASP A 1 211 ? -2.348 -11.624 -12.847 1.00 98.50 211 ASP A C 1
ATOM 1740 O O . ASP A 1 211 ? -3.433 -11.617 -13.433 1.00 98.50 211 ASP A O 1
ATOM 1744 N N . ALA A 1 212 ? -2.239 -11.282 -11.557 1.00 98.62 212 ALA A N 1
ATOM 1745 C CA . ALA A 1 212 ? -3.379 -10.829 -10.764 1.00 98.62 212 ALA A CA 1
ATOM 1746 C C . ALA A 1 212 ? -4.005 -9.548 -11.344 1.00 98.62 212 ALA A C 1
ATOM 1748 O O . ALA A 1 212 ? -5.225 -9.460 -11.482 1.00 98.62 212 ALA A O 1
ATOM 1749 N N . LEU A 1 213 ? -3.188 -8.572 -11.755 1.00 98.69 213 LEU A N 1
ATOM 1750 C CA . LEU A 1 213 ? -3.678 -7.348 -12.398 1.00 98.69 213 LEU A CA 1
ATOM 1751 C C . LEU A 1 213 ? -4.389 -7.632 -13.724 1.00 98.69 213 LEU A C 1
ATOM 1753 O O . LEU A 1 213 ? -5.473 -7.098 -13.951 1.00 98.69 213 LEU A O 1
ATOM 1757 N N . ARG A 1 214 ? -3.837 -8.507 -14.573 1.00 98.56 214 ARG A N 1
ATOM 1758 C CA . ARG A 1 214 ? -4.480 -8.939 -15.828 1.00 98.56 214 ARG A CA 1
ATOM 1759 C C . ARG A 1 214 ? -5.826 -9.609 -15.566 1.00 98.56 214 ARG A C 1
ATOM 1761 O O . ARG A 1 214 ? -6.800 -9.337 -16.268 1.00 98.56 214 ARG A O 1
ATOM 1768 N N . GLN A 1 215 ? -5.910 -10.448 -14.534 1.00 98.25 215 GLN A N 1
ATOM 1769 C CA . GLN A 1 215 ? -7.169 -11.071 -14.134 1.00 98.25 215 GLN A CA 1
ATOM 1770 C C . GLN A 1 215 ? -8.202 -10.015 -13.714 1.00 98.25 215 GLN A C 1
ATOM 1772 O O . GLN A 1 215 ? -9.323 -10.029 -14.225 1.00 98.25 215 GLN A O 1
ATOM 1777 N N . LEU A 1 216 ? -7.818 -9.063 -12.859 1.00 98.12 216 LEU A N 1
ATOM 1778 C CA . LEU A 1 216 ? -8.698 -7.973 -12.423 1.00 98.12 216 LEU A CA 1
ATOM 1779 C C . LEU A 1 216 ? -9.152 -7.085 -13.593 1.00 98.12 216 LEU A C 1
ATOM 1781 O O . LEU A 1 216 ? -10.336 -6.752 -13.674 1.00 98.12 216 LEU A O 1
ATOM 1785 N N . GLN A 1 217 ? -8.244 -6.743 -14.515 1.00 97.62 217 GLN A N 1
ATOM 1786 C CA . GLN A 1 217 ? -8.548 -5.959 -15.715 1.00 97.62 217 GLN A CA 1
ATOM 1787 C C . GLN A 1 217 ? -9.540 -6.690 -16.625 1.00 97.62 217 GLN A C 1
ATOM 1789 O O . GLN A 1 217 ? -10.561 -6.119 -17.007 1.00 97.62 217 GLN A O 1
ATOM 1794 N N . SER A 1 218 ? -9.263 -7.955 -16.960 1.00 97.00 218 SER A N 1
ATOM 1795 C CA . SER A 1 218 ? -10.094 -8.732 -17.892 1.00 97.00 218 SER A CA 1
ATOM 1796 C C . SER A 1 218 ? -11.534 -8.894 -17.397 1.00 97.00 218 SER A C 1
ATOM 1798 O O . SER A 1 218 ? -12.475 -8.851 -18.187 1.00 97.00 218 SER A O 1
ATOM 1800 N N . GLN A 1 219 ? -11.718 -9.025 -16.082 1.00 95.06 219 GLN A N 1
ATOM 1801 C CA . GLN A 1 219 ? -13.026 -9.227 -15.463 1.00 95.06 219 GLN A CA 1
ATOM 1802 C C . GLN A 1 219 ? -13.715 -7.914 -15.054 1.00 95.06 219 GLN A C 1
ATOM 1804 O O . GLN A 1 219 ? -14.908 -7.934 -14.740 1.00 95.06 219 GLN A O 1
ATOM 1809 N N . LYS A 1 220 ? -12.985 -6.785 -15.016 1.00 92.12 220 LYS A N 1
ATOM 1810 C CA . LYS A 1 220 ? -13.444 -5.463 -14.532 1.00 92.12 220 LYS A CA 1
ATOM 1811 C C . LYS A 1 220 ? -14.238 -5.540 -13.222 1.00 92.12 220 LYS A C 1
ATOM 1813 O O . LYS A 1 220 ? -15.234 -4.843 -13.021 1.00 92.12 220 LYS A O 1
ATOM 1818 N N . ASN A 1 221 ? -13.824 -6.431 -12.323 1.00 95.56 221 ASN A N 1
ATOM 1819 C CA . ASN A 1 221 ? -14.601 -6.825 -11.148 1.00 95.56 221 ASN A CA 1
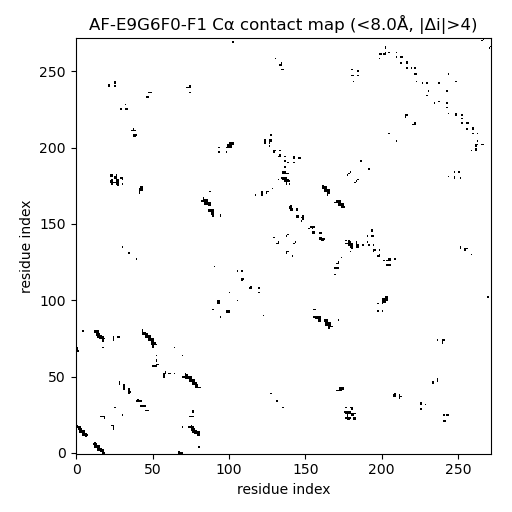ATOM 1820 C C . ASN A 1 221 ? -13.932 -6.462 -9.818 1.00 95.56 221 ASN A C 1
ATOM 1822 O O . ASN A 1 221 ? -14.459 -6.848 -8.776 1.00 95.56 221 ASN A O 1
ATOM 1826 N N . VAL A 1 222 ? -12.840 -5.687 -9.817 1.00 98.06 222 VAL A N 1
ATOM 1827 C CA . VAL A 1 222 ? -12.116 -5.321 -8.584 1.00 98.06 222 VAL A CA 1
ATOM 1828 C C . VAL A 1 222 ? -13.045 -4.723 -7.522 1.00 98.06 222 VAL A C 1
ATOM 1830 O O . VAL A 1 222 ? -13.007 -5.134 -6.368 1.00 98.06 222 VAL A O 1
ATOM 1833 N N . GLY A 1 223 ? -13.974 -3.843 -7.913 1.00 98.19 223 GLY A N 1
ATOM 1834 C CA . GLY A 1 223 ? -14.962 -3.275 -6.993 1.00 98.19 223 GLY A CA 1
ATOM 1835 C C . GLY A 1 223 ? -15.920 -4.317 -6.405 1.00 98.19 223 GLY A C 1
ATOM 1836 O O . GLY A 1 223 ? -16.236 -4.252 -5.222 1.00 98.19 223 GLY A O 1
ATOM 1837 N N . LYS A 1 224 ? -16.344 -5.309 -7.201 1.00 98.19 224 LYS A N 1
ATOM 1838 C CA . LYS A 1 224 ? -17.206 -6.410 -6.733 1.00 98.19 224 LYS A CA 1
ATOM 1839 C C . LYS A 1 224 ? -16.455 -7.328 -5.769 1.00 98.19 224 LYS A C 1
ATOM 1841 O O . LYS A 1 224 ? -17.016 -7.715 -4.752 1.00 98.19 224 LYS A O 1
ATOM 1846 N N . LEU A 1 225 ? -15.192 -7.639 -6.062 1.00 98.44 225 LEU A N 1
ATOM 1847 C CA . LEU A 1 225 ? -14.346 -8.472 -5.206 1.00 98.44 225 LEU A CA 1
ATOM 1848 C C . LEU A 1 225 ? -14.053 -7.787 -3.867 1.00 98.44 225 LEU A C 1
ATOM 1850 O O . LEU A 1 225 ? -14.227 -8.403 -2.820 1.00 98.44 225 LEU A O 1
ATOM 1854 N N . LEU A 1 226 ? -13.688 -6.500 -3.883 1.00 98.38 226 LEU A N 1
ATOM 1855 C CA . LEU A 1 226 ? -13.474 -5.716 -2.661 1.00 98.38 226 LEU A CA 1
ATOM 1856 C C . LEU A 1 226 ? -14.751 -5.608 -1.822 1.00 98.38 226 LEU A C 1
ATOM 1858 O O . LEU A 1 226 ? -14.695 -5.751 -0.602 1.00 98.38 226 LEU A O 1
ATOM 1862 N N . ARG A 1 227 ? -15.901 -5.389 -2.471 1.00 98.06 227 ARG A N 1
ATOM 1863 C CA . ARG A 1 227 ? -17.210 -5.374 -1.808 1.00 98.06 227 ARG A CA 1
ATOM 1864 C C . ARG A 1 227 ? -17.512 -6.710 -1.147 1.00 98.06 227 ARG A C 1
ATOM 1866 O O . ARG A 1 227 ? -17.833 -6.735 0.032 1.00 98.06 227 ARG A O 1
ATOM 1873 N N . HIS A 1 228 ? -17.343 -7.805 -1.882 1.00 97.75 228 HIS A N 1
ATOM 1874 C CA . HIS A 1 228 ? -17.573 -9.143 -1.357 1.00 97.75 228 HIS A CA 1
ATOM 1875 C C . HIS A 1 228 ? -16.677 -9.442 -0.148 1.00 97.75 228 HIS A C 1
ATOM 1877 O O . HIS A 1 228 ? -17.154 -9.970 0.852 1.00 97.75 228 HIS A O 1
ATOM 1883 N N . MET A 1 229 ? -15.394 -9.064 -0.191 1.00 97.06 229 MET A N 1
ATOM 1884 C CA . MET A 1 229 ? -14.491 -9.216 0.956 1.00 97.06 229 MET A CA 1
ATOM 1885 C C . MET A 1 229 ? -14.953 -8.411 2.175 1.00 97.06 229 MET A C 1
ATOM 1887 O O . MET A 1 229 ? -14.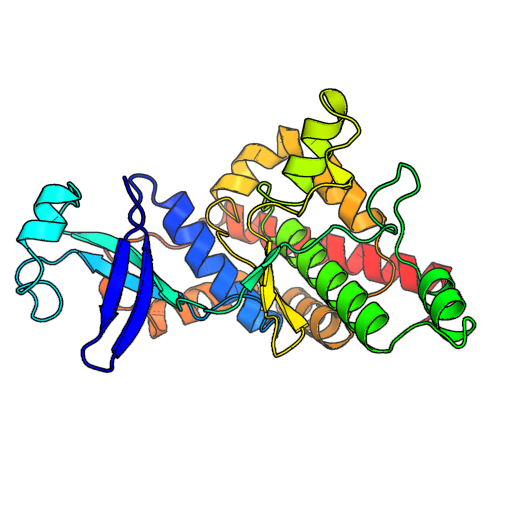911 -8.938 3.279 1.00 97.06 229 MET A O 1
ATOM 1891 N N . PHE A 1 230 ? -15.414 -7.175 1.978 1.00 96.69 230 PHE A N 1
ATOM 1892 C CA . PHE A 1 230 ? -15.943 -6.335 3.054 1.00 96.69 230 PHE A CA 1
ATOM 1893 C C . PHE A 1 230 ? -17.236 -6.908 3.652 1.00 96.69 230 PHE A C 1
ATOM 1895 O O . PHE A 1 230 ? -17.330 -7.096 4.859 1.00 96.69 230 PHE A O 1
ATOM 1902 N N . GLU A 1 231 ? -18.199 -7.286 2.811 1.00 95.75 231 GLU A N 1
ATOM 1903 C CA . GLU A 1 231 ? -19.495 -7.826 3.244 1.00 95.75 231 GLU A CA 1
ATOM 1904 C C . GLU A 1 231 ? -19.367 -9.186 3.947 1.00 95.75 231 GLU A C 1
ATOM 1906 O O . GLU A 1 231 ? -20.117 -9.468 4.878 1.00 95.75 231 GLU A O 1
ATOM 1911 N N . THR A 1 232 ? -18.406 -10.023 3.541 1.00 94.44 232 THR A N 1
ATOM 1912 C CA . THR A 1 232 ? -18.203 -11.354 4.141 1.00 94.44 232 THR A CA 1
ATOM 1913 C C . THR A 1 232 ? -17.362 -11.339 5.411 1.00 94.44 232 THR A C 1
ATOM 1915 O O . THR A 1 232 ? -17.549 -12.203 6.264 1.00 94.44 232 THR A O 1
ATOM 1918 N N . ARG A 1 233 ? -16.418 -10.401 5.544 1.00 92.44 233 ARG A N 1
ATOM 1919 C CA . ARG A 1 233 ? -15.500 -10.347 6.694 1.00 92.44 233 ARG A CA 1
ATOM 1920 C C . ARG A 1 233 ? -15.975 -9.411 7.795 1.00 92.44 233 ARG A C 1
ATOM 1922 O O . ARG A 1 233 ? -15.706 -9.688 8.958 1.00 92.44 233 ARG A O 1
ATOM 1929 N N . ASP A 1 234 ? -16.691 -8.350 7.434 1.00 89.38 234 ASP A N 1
ATOM 1930 C CA . ASP A 1 234 ? -17.037 -7.251 8.336 1.00 89.38 234 ASP A CA 1
ATOM 1931 C C . ASP A 1 234 ? -18.546 -6.953 8.301 1.00 89.38 234 ASP A C 1
ATOM 1933 O O . ASP A 1 234 ? -18.969 -5.798 8.316 1.00 89.38 234 ASP A O 1
ATOM 1937 N N . GLN A 1 235 ? -19.383 -7.995 8.247 1.00 87.25 235 GLN A N 1
ATOM 1938 C CA . GLN A 1 235 ? -20.841 -7.861 8.114 1.00 87.25 235 GLN A CA 1
ATOM 1939 C C . GLN A 1 235 ? -21.468 -6.937 9.176 1.00 87.25 235 GLN A C 1
ATOM 1941 O O . GLN A 1 235 ? -22.395 -6.189 8.877 1.00 87.25 235 GLN A O 1
ATOM 1946 N N . SER A 1 236 ? -20.944 -6.943 10.406 1.00 86.31 236 SER A N 1
ATOM 1947 C CA . SER A 1 236 ? -21.419 -6.089 11.505 1.00 86.31 236 SER A CA 1
ATOM 1948 C C . SER A 1 236 ? -21.075 -4.602 11.345 1.00 86.31 236 SER A C 1
ATOM 1950 O O . SER A 1 236 ? -21.566 -3.779 12.115 1.00 86.31 236 SER A O 1
ATOM 1952 N N . LEU A 1 237 ? -20.232 -4.240 10.372 1.00 92.38 237 LEU A N 1
ATOM 1953 C CA . LEU A 1 237 ? -19.753 -2.874 10.139 1.00 92.38 237 LEU A CA 1
ATOM 1954 C C . LEU A 1 237 ? -20.435 -2.195 8.945 1.00 92.38 237 LEU A C 1
ATOM 1956 O O . LEU A 1 237 ? -20.175 -1.014 8.711 1.00 92.38 237 LEU A O 1
ATOM 1960 N N . LEU A 1 238 ? -21.307 -2.895 8.211 1.00 90.88 238 LEU A N 1
ATOM 1961 C CA . LEU A 1 238 ? -21.942 -2.375 6.992 1.00 90.88 238 LEU A CA 1
ATOM 1962 C C . LEU A 1 238 ? -22.754 -1.092 7.228 1.00 90.88 238 LEU A C 1
ATOM 1964 O O . LEU A 1 238 ? -22.771 -0.220 6.362 1.00 90.88 238 LEU A O 1
ATOM 1968 N N . ASP A 1 239 ? -23.349 -0.950 8.413 1.00 92.88 239 ASP A N 1
ATOM 1969 C CA . ASP A 1 239 ? -24.129 0.236 8.793 1.00 92.88 239 ASP A CA 1
ATOM 1970 C C . ASP A 1 239 ? -23.260 1.393 9.324 1.00 92.88 239 ASP A C 1
ATOM 1972 O O . ASP A 1 239 ? -23.725 2.527 9.431 1.00 92.88 239 ASP A O 1
ATOM 1976 N N . PHE A 1 240 ? -21.985 1.134 9.641 1.00 94.44 240 PHE A N 1
ATOM 1977 C CA . PHE A 1 240 ? -21.091 2.087 10.319 1.00 94.44 240 PHE A CA 1
ATOM 1978 C C . PHE A 1 240 ? -19.947 2.584 9.434 1.00 94.44 240 PHE A C 1
ATOM 1980 O O . PHE A 1 240 ? -19.380 3.648 9.693 1.00 94.44 240 PHE A O 1
ATOM 1987 N N . LEU A 1 241 ? -19.590 1.831 8.393 1.00 95.38 241 LEU A N 1
ATOM 1988 C CA . LEU A 1 241 ? -18.530 2.181 7.459 1.00 95.38 241 LEU A CA 1
ATOM 1989 C C . LEU A 1 241 ? -19.042 2.046 6.019 1.00 95.38 241 LEU A C 1
ATOM 1991 O O . LEU A 1 241 ? -19.323 0.933 5.572 1.00 95.38 241 LEU A O 1
ATOM 1995 N N . PRO A 1 242 ? -19.133 3.144 5.250 1.00 94.81 242 PRO A N 1
ATOM 1996 C CA . PRO A 1 242 ? -19.564 3.049 3.865 1.00 94.81 242 PRO A CA 1
ATOM 1997 C C . PRO A 1 242 ? -18.563 2.246 3.024 1.00 94.81 242 PRO A C 1
ATOM 1999 O O . PRO A 1 242 ? -17.353 2.251 3.262 1.00 94.81 242 PRO A O 1
ATOM 2002 N N . PHE A 1 243 ? -19.060 1.588 1.979 1.00 97.00 243 PHE A N 1
ATOM 2003 C CA . PHE A 1 243 ? -18.197 1.001 0.954 1.00 97.00 243 PHE A CA 1
ATOM 2004 C C . PHE A 1 243 ? -17.552 2.089 0.069 1.00 97.00 243 PHE A C 1
ATOM 2006 O O . PHE A 1 243 ? -17.974 3.247 0.068 1.00 97.00 243 PHE A O 1
ATOM 2013 N N . LEU A 1 244 ? -16.532 1.716 -0.713 1.00 97.50 244 LEU A N 1
ATOM 2014 C CA . LEU A 1 244 ? -15.890 2.605 -1.682 1.00 97.50 244 LEU A CA 1
ATOM 2015 C C . LEU A 1 244 ? -16.915 3.182 -2.690 1.00 97.50 244 LEU A C 1
ATOM 2017 O O . LEU A 1 244 ? -17.672 2.418 -3.297 1.00 97.50 244 LEU A O 1
ATOM 2021 N N . PRO A 1 245 ? -16.915 4.505 -2.945 1.00 97.25 245 PRO A N 1
ATOM 2022 C CA . PRO A 1 245 ? -17.742 5.123 -3.974 1.00 97.25 245 PRO A CA 1
ATOM 2023 C C . PRO A 1 245 ? -17.379 4.628 -5.375 1.00 97.25 245 PRO A C 1
ATOM 2025 O O . PRO A 1 245 ? -16.221 4.322 -5.671 1.00 97.25 245 PRO A O 1
ATOM 2028 N N . GLU A 1 246 ? -18.352 4.658 -6.286 1.00 97.38 246 GLU A N 1
ATOM 2029 C CA . GLU A 1 246 ? -18.164 4.234 -7.679 1.00 97.38 246 GLU A CA 1
ATOM 2030 C C . GLU A 1 246 ? -17.032 5.002 -8.381 1.00 97.38 246 GLU A C 1
ATOM 2032 O O . GLU A 1 246 ? -16.249 4.409 -9.122 1.00 97.38 246 GLU A O 1
ATOM 2037 N N . LYS A 1 247 ? -16.889 6.307 -8.100 1.00 97.88 247 LYS A N 1
ATOM 2038 C CA . LYS A 1 247 ? -15.787 7.130 -8.626 1.00 9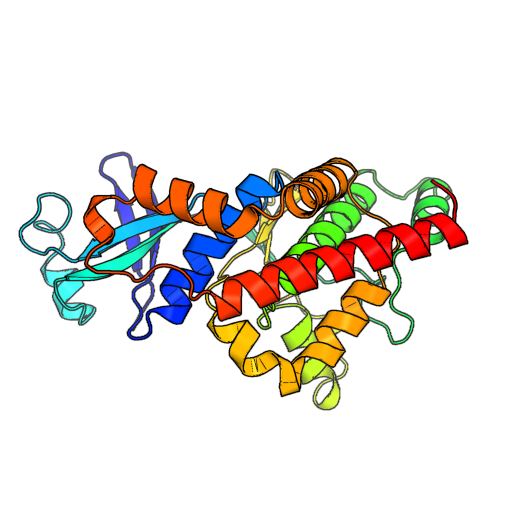7.88 247 LYS A CA 1
ATOM 2039 C C . LYS A 1 247 ? -14.421 6.545 -8.253 1.00 97.88 247 LYS A C 1
ATOM 2041 O O . LYS A 1 247 ? -13.570 6.418 -9.124 1.00 97.88 247 LYS A O 1
ATOM 2046 N N . SER A 1 248 ? -14.233 6.130 -7.001 1.00 98.12 248 SER A N 1
ATOM 2047 C CA . SER A 1 248 ? -12.977 5.526 -6.541 1.00 98.12 248 SER A CA 1
ATOM 2048 C C . SER A 1 248 ? -12.709 4.186 -7.223 1.00 98.12 248 SER A C 1
ATOM 2050 O O . SER A 1 248 ? -11.578 3.901 -7.597 1.00 98.12 248 SER A O 1
ATOM 2052 N N . ILE A 1 249 ? -13.745 3.378 -7.456 1.00 98.50 249 ILE A N 1
ATOM 2053 C CA . ILE A 1 249 ? -13.614 2.106 -8.184 1.00 98.50 249 ILE A CA 1
ATOM 2054 C C . ILE A 1 249 ? -13.233 2.352 -9.649 1.00 98.50 249 ILE A C 1
ATOM 2056 O O . ILE A 1 249 ? -12.394 1.634 -10.191 1.00 98.50 249 ILE A O 1
ATOM 2060 N N . LYS A 1 250 ? -13.820 3.366 -10.298 1.00 98.19 250 LYS A N 1
ATOM 2061 C CA . LYS A 1 250 ? -13.443 3.776 -11.661 1.00 98.19 250 LYS A CA 1
ATOM 2062 C C . LYS A 1 250 ? -11.980 4.215 -11.716 1.00 98.19 250 LYS A C 1
ATOM 2064 O O . LYS A 1 250 ? -11.253 3.734 -12.579 1.00 98.19 250 LYS A O 1
ATOM 2069 N N . THR A 1 251 ? -11.537 5.037 -10.761 1.00 98.56 251 THR A N 1
ATOM 2070 C CA . THR A 1 251 ? -10.128 5.433 -10.631 1.00 98.56 251 THR A CA 1
ATOM 2071 C C . THR A 1 251 ? -9.217 4.220 -10.443 1.00 98.56 251 THR A C 1
ATOM 2073 O O . THR A 1 251 ? -8.208 4.118 -11.132 1.00 98.56 251 THR A O 1
ATOM 2076 N N . LEU A 1 252 ? -9.575 3.269 -9.576 1.00 98.69 252 LEU A N 1
ATOM 2077 C CA . LEU A 1 252 ? -8.777 2.059 -9.363 1.00 98.69 252 LEU A CA 1
ATOM 2078 C C . LEU A 1 252 ? -8.644 1.223 -10.643 1.00 98.69 252 LEU A C 1
ATOM 2080 O O . LEU A 1 252 ? -7.536 0.823 -10.981 1.00 98.69 252 LEU A O 1
ATOM 2084 N N . ASN A 1 253 ? -9.739 0.989 -11.377 1.00 98.56 253 ASN A N 1
ATOM 2085 C CA . ASN A 1 253 ? -9.682 0.258 -12.651 1.00 98.56 253 ASN A CA 1
ATOM 2086 C C . ASN A 1 253 ? -8.795 0.977 -13.674 1.00 98.56 253 ASN A C 1
ATOM 2088 O O . ASN A 1 253 ? -7.920 0.347 -14.255 1.00 98.56 253 ASN A O 1
ATOM 2092 N N . TYR A 1 254 ? -8.959 2.294 -13.828 1.00 98.44 254 TYR A N 1
ATOM 2093 C CA . TYR A 1 254 ? -8.099 3.092 -14.703 1.00 98.44 254 TYR A CA 1
ATOM 2094 C C . TYR A 1 254 ? -6.618 2.942 -14.330 1.00 98.44 254 TYR A C 1
ATOM 2096 O O . TYR A 1 254 ? -5.768 2.739 -15.188 1.00 98.44 254 TYR A O 1
ATOM 2104 N N . ARG A 1 255 ? -6.289 2.980 -13.037 1.00 98.75 255 ARG A N 1
ATOM 2105 C CA . ARG A 1 255 ? -4.903 2.831 -12.576 1.00 98.75 255 ARG A CA 1
ATOM 2106 C C . ARG A 1 255 ? -4.364 1.416 -12.791 1.00 98.75 255 ARG A C 1
ATOM 2108 O O . ARG A 1 255 ? -3.185 1.281 -13.097 1.00 98.75 255 ARG A O 1
ATOM 2115 N N . ILE A 1 256 ? -5.198 0.377 -12.688 1.00 98.88 256 ILE A N 1
ATOM 2116 C CA . ILE A 1 256 ? -4.826 -0.992 -13.090 1.00 98.88 256 ILE A CA 1
ATOM 2117 C C . ILE A 1 256 ? -4.444 -1.017 -14.576 1.00 98.88 256 ILE A C 1
ATOM 2119 O O . ILE A 1 256 ? -3.396 -1.570 -14.914 1.00 98.88 256 ILE A O 1
ATOM 2123 N N . ASP A 1 257 ? -5.239 -0.375 -15.438 1.00 98.69 257 ASP A N 1
ATOM 2124 C CA . ASP A 1 257 ? -4.945 -0.274 -16.872 1.00 98.69 257 ASP A CA 1
ATOM 2125 C C . ASP A 1 257 ? -3.588 0.407 -17.111 1.00 98.69 257 ASP A C 1
ATOM 2127 O O . ASP A 1 257 ? -2.750 -0.129 -17.832 1.00 98.69 257 ASP A O 1
ATOM 2131 N N . GLN A 1 258 ? -3.312 1.517 -16.421 1.00 98.81 258 GLN A N 1
ATOM 2132 C CA . GLN A 1 258 ? -2.039 2.241 -16.534 1.00 98.81 258 GLN A CA 1
ATOM 2133 C C . GLN A 1 258 ? -0.818 1.412 -16.100 1.00 98.81 258 GLN A C 1
ATOM 2135 O O . GLN A 1 258 ? 0.244 1.506 -16.721 1.00 98.81 258 GLN A O 1
ATOM 2140 N N . VAL A 1 259 ? -0.943 0.572 -15.064 1.00 98.81 259 VAL A N 1
ATOM 2141 C CA . VAL A 1 259 ? 0.142 -0.351 -14.687 1.00 98.81 259 VAL A CA 1
ATOM 2142 C C . VAL A 1 259 ? 0.386 -1.378 -15.793 1.00 98.81 259 VAL A C 1
ATOM 2144 O O . VAL A 1 259 ? 1.534 -1.637 -16.151 1.00 98.81 259 VAL A O 1
ATOM 2147 N N . LEU A 1 260 ? -0.672 -1.946 -16.372 1.00 98.81 260 LEU A N 1
ATOM 2148 C CA . LEU A 1 260 ? -0.553 -2.947 -17.436 1.00 98.81 260 LEU A CA 1
ATOM 2149 C C . LEU A 1 260 ? -0.058 -2.354 -18.764 1.00 98.81 260 LEU A C 1
ATOM 2151 O O . LEU A 1 260 ? 0.668 -3.026 -19.501 1.00 98.81 260 LEU A O 1
ATOM 2155 N N . GLU A 1 261 ? -0.373 -1.092 -19.050 1.00 98.69 261 GLU A N 1
ATOM 2156 C CA . GLU A 1 261 ? 0.225 -0.336 -20.154 1.00 98.69 261 GLU A CA 1
ATOM 2157 C C . GLU A 1 261 ? 1.737 -0.184 -19.967 1.00 98.69 261 GLU A C 1
ATOM 2159 O O . GLU A 1 261 ? 2.498 -0.457 -20.898 1.00 98.69 261 GLU A O 1
ATOM 2164 N N . GLN A 1 262 ? 2.197 0.160 -18.759 1.00 98.62 262 GLN A N 1
ATOM 2165 C CA . GLN A 1 262 ? 3.630 0.226 -18.463 1.00 98.62 262 GLN A CA 1
ATOM 2166 C C . GLN A 1 262 ? 4.301 -1.149 -18.605 1.00 98.62 262 GLN A C 1
ATOM 2168 O O . GLN A 1 262 ? 5.368 -1.245 -19.210 1.00 98.62 262 GLN A O 1
ATOM 2173 N N . VAL A 1 263 ? 3.669 -2.228 -18.126 1.00 98.50 263 VAL A N 1
ATOM 2174 C CA . VAL A 1 263 ? 4.168 -3.601 -18.335 1.00 98.50 263 VAL A CA 1
ATOM 2175 C C . VAL A 1 263 ? 4.329 -3.892 -19.828 1.00 98.50 263 VAL A C 1
ATOM 2177 O O . VAL A 1 263 ? 5.389 -4.347 -20.253 1.00 98.50 263 VAL A O 1
ATOM 2180 N N . THR A 1 264 ? 3.311 -3.586 -20.634 1.00 98.44 264 THR A N 1
ATOM 2181 C CA . THR A 1 264 ? 3.319 -3.818 -22.088 1.00 98.44 264 THR A CA 1
ATOM 2182 C C . THR A 1 264 ? 4.422 -3.015 -22.778 1.00 98.44 264 THR A C 1
ATOM 2184 O O . THR A 1 264 ? 5.168 -3.549 -23.601 1.00 98.44 264 THR A O 1
ATOM 2187 N N . LYS A 1 265 ? 4.591 -1.744 -22.396 1.00 98.19 265 LYS A N 1
ATOM 2188 C CA . LYS A 1 265 ? 5.689 -0.897 -22.868 1.00 98.19 265 LYS A CA 1
ATOM 2189 C C . LYS A 1 265 ? 7.044 -1.526 -22.548 1.00 98.19 265 LYS A C 1
ATOM 2191 O O . LYS A 1 265 ? 7.875 -1.653 -23.443 1.00 98.19 265 LYS A O 1
ATOM 2196 N N . CYS A 1 266 ? 7.267 -1.972 -21.317 1.00 97.94 266 CYS A N 1
ATOM 2197 C CA . CYS A 1 266 ? 8.529 -2.599 -20.933 1.00 97.94 266 CYS A CA 1
ATOM 2198 C C . CYS A 1 266 ? 8.786 -3.911 -21.682 1.00 97.94 266 CYS A C 1
ATOM 2200 O O . CYS A 1 266 ? 9.913 -4.142 -22.110 1.00 97.94 266 CYS A O 1
ATOM 2202 N N . GLN A 1 267 ? 7.751 -4.722 -21.924 1.00 96.69 267 GLN A N 1
ATOM 2203 C CA . GLN A 1 267 ? 7.872 -5.930 -22.745 1.00 96.69 267 GLN A CA 1
ATOM 2204 C C . GLN A 1 267 ? 8.301 -5.613 -24.185 1.00 96.69 267 GLN A C 1
ATOM 2206 O O . GLN A 1 267 ? 9.118 -6.331 -24.755 1.00 96.69 267 GLN A O 1
ATOM 2211 N N . SER A 1 268 ? 7.805 -4.515 -24.767 1.00 96.62 268 SER A N 1
ATOM 2212 C CA . SER A 1 268 ? 8.228 -4.073 -26.105 1.00 96.62 268 SER A CA 1
ATOM 2213 C C . SER A 1 268 ? 9.682 -3.590 -26.157 1.00 96.62 268 SER A C 1
ATOM 2215 O O . SER A 1 268 ? 10.336 -3.731 -27.186 1.00 96.62 268 SER A O 1
ATOM 2217 N N . LEU A 1 269 ? 10.192 -3.040 -25.050 1.00 95.50 269 LEU A N 1
ATOM 2218 C CA . LEU A 1 269 ? 11.542 -2.480 -24.965 1.0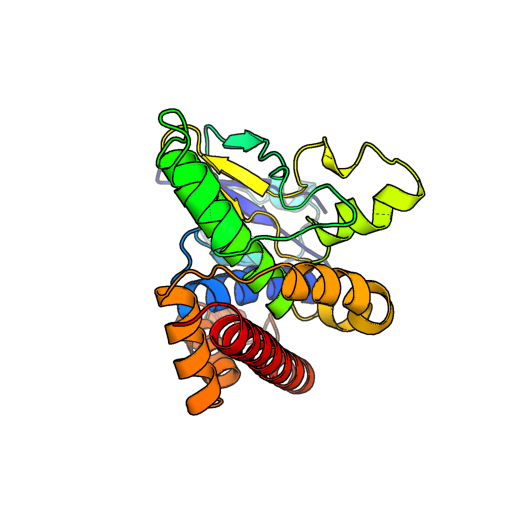0 95.50 269 LEU A CA 1
ATOM 2219 C C . LEU A 1 269 ? 12.600 -3.535 -24.629 1.00 95.50 269 LEU A C 1
ATOM 2221 O O . LEU A 1 269 ? 13.717 -3.455 -25.131 1.00 95.50 269 LEU A O 1
ATOM 2225 N N . TYR A 1 270 ? 12.260 -4.499 -23.772 1.00 94.12 270 TYR A N 1
ATOM 2226 C CA . TYR A 1 270 ? 13.229 -5.430 -23.187 1.00 94.12 270 TYR A CA 1
ATOM 2227 C C . TYR A 1 270 ? 12.935 -6.911 -23.465 1.00 94.12 270 TYR A C 1
ATOM 2229 O O . TYR A 1 270 ? 13.744 -7.761 -23.098 1.00 94.12 270 TYR A O 1
ATOM 2237 N N . GLY A 1 271 ? 11.815 -7.235 -24.114 1.00 83.88 271 GLY A N 1
ATOM 2238 C CA . GLY A 1 271 ? 11.342 -8.611 -24.261 1.00 83.88 271 GLY A CA 1
ATOM 2239 C C . GLY A 1 271 ? 10.465 -9.077 -23.091 1.00 83.88 271 GLY A C 1
ATOM 2240 O O . GLY A 1 271 ? 10.221 -8.338 -22.136 1.00 83.88 271 GLY A O 1
ATOM 2241 N N . ALA A 1 272 ? 9.933 -10.297 -23.216 1.00 67.88 272 ALA A N 1
ATOM 2242 C CA . ALA A 1 272 ? 8.989 -10.902 -22.269 1.00 67.88 272 ALA A CA 1
ATOM 2243 C C . ALA A 1 272 ? 9.660 -11.597 -21.076 1.00 67.88 272 ALA A C 1
ATOM 2245 O O . ALA A 1 272 ? 10.756 -12.171 -21.256 1.00 67.88 272 ALA A O 1
#

Radius of gyration: 19.48 Å; Cα contacts (8 Å, |Δi|>4): 405; chains: 1; bounding box: 54×36×57 Å

Secondary structure (DSSP, 8-state):
---EEEE-TTS-EEEEEE-SSHHHHHHHHHHHHHHHHTT---SPPEEEEE--TTSTTTGGGHHHHHHHTPPTT-EEEEEE---SEEEEEPPGGGTSSS--B-HHHHHHHHHSTT--HHHHHHHHHHHHHHHHHHHHT--TTHHHHHHHTTT-GGGGTSEEEEEEEETTT--EEE---TTTTHHHHHTHHHHHHHHHHHHHTB----HHHHHHHHHHHHHT-HHHHHHHHHHHH-GGGTTTSPPPPHHHHHHHHHHHHHHHHHHHHHHHHH--

pLDDT: mean 93.55, std 7.14, range [54.28, 98.88]

Organism: Daphnia pulex (NCBI:txid6669)

Sequence (272 aa):
MQNRLITFESGRQSCCRYRQNYDQIQGEIFSFYLSRLLGLRNLPPSSLGLVRPQDRQWINVQSSLSQAQWTEDRPVVYTQFLNDLEPAYIPVQFRGRDRHLNPSDVQRHNLQETASRDELLTLAQWSDLLILDYLTANLDRMVNNLYNMQWNPAMMDSPAHNLARDSKTGLLVFLDNESGLLHGYRLLDKYEMYHKSLLDSLCVFRRTTVDALRQLQSQKNVGKLLRHMFETRDQSLLDFLPFLPEKSIKTLNYRIDQVLEQVTKCQSLYGA

Solvent-accessible surface area (backbone atoms only — not comparable to full-atom values): 14923 Å² total; per-residue (Å²): 122,65,75,38,83,45,69,47,98,85,68,52,46,24,41,34,41,55,62,94,52,62,45,35,53,48,6,33,54,52,49,48,49,48,32,55,66,36,70,51,75,37,48,59,65,67,48,79,46,64,39,46,57,84,40,85,94,28,51,89,45,42,70,59,37,60,74,55,67,61,57,72,70,36,58,30,36,38,30,52,56,76,76,69,65,38,81,28,63,57,54,75,48,69,50,59,93,83,37,43,42,38,63,68,59,55,48,53,38,73,69,39,93,77,55,50,72,64,54,57,53,44,52,45,51,50,37,52,47,52,51,51,31,45,50,26,35,35,41,71,25,68,43,43,35,59,66,43,32,85,82,37,77,63,40,46,78,38,54,37,48,55,36,27,24,32,71,89,77,66,46,55,35,56,42,86,42,29,44,9,40,63,47,17,58,75,42,35,96,79,47,40,69,50,42,48,56,56,52,72,22,45,49,54,76,52,65,66,42,54,54,33,48,50,52,39,60,77,64,72,37,58,60,57,53,52,47,50,53,45,57,72,74,40,57,92,38,61,92,64,48,82,76,86,53,69,68,58,44,52,52,36,52,53,39,51,50,54,52,51,49,43,51,52,52,32,33,74,75,74,50,129

Mean predicted aligned error: 4.09 Å

Nearest PDB structures (foldseek):
  4pla-assembly1_A  TM=5.982E-01  e=1.978E-04  Homo sapiens
  4yc4-assembly1_A  TM=6.037E-01  e=3.017E-04  Homo sapiens
  6jfl-assembly4_D  TM=1.006E-01  e=8.372E+00  Homo sapiens

=== Feature glossary ===
Key to the feature types in this record:

pLDDT. pLDDT is the predicted lDDT-Cα score: AlphaFold's confidence that the local environment of each residue (all inter-atomic distances within 15 Å) is correctly placed. It is a per-residue number between 0 and 100, with higher meaning more reliable.

Radius of gyratio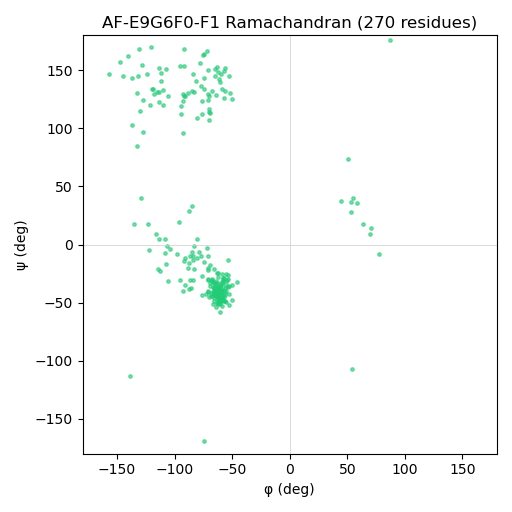n, Cα contacts, bounding box. The geometric summary reports three shape descriptors. Rg (radius of gyration) measures how spread out the Cα atoms are about their centre of mass; compact globular proteins have small Rg, elongated or unfolded ones large. Cα contacts (<8 Å, |i−j|>4) count long-range residue pairs in spatial proximity — high for tightly packed folds, near zero for rods or random coil. The bounding-box extents give the protein's footprint along x, y, z in Å.

Backbone torsions (φ/ψ). Backbone dihedral angles. Every residue except chain termini has a φ (preceding-C → N → Cα → C) and a ψ (N → Cα → C → next-N). They are reported in degrees following the IUPAC sign convention. Secondary structure is essentially a statement about which (φ, ψ) basin each residue occupies.

Contact-map, Ramachandran, and PAE plots. Plot images: a contact map (which residues are close in 3D, as an N×N binary image), a Ramachandran scatter (backbone torsion angles, revealing secondary-structure composition at a glance), and — for AlphaFold structures — a PAE heatmap (pairwise prediction confidence).

Predicted aligned error. Predicted Aligned Error (PAE) is an AlphaFold confidence matrix: entry (i, j) is the expected error in the position of residue j, in ångströms, when the prediction is superimposed on the true structure at residue i. Low PAE within a block of residues means that block is internally rigid and well-predicted; high PAE between two blocks means their relative placement is uncertain even if each block individually is confident.

Secondary structure (3-state, P-SEA). Three-state secondary structure (P-SEA) collapses the eight DSSP classes into helix (a), strand (b), and coil (c). P-SEA assigns these from Cα geometry alone — distances and angles — without requiring backbone oxygens, so it works on any Cα trace.

Solvent-accessible surface area. Solvent-accessible surface area (SASA) is the area in Å² traced out by the centre of a 1.4 Å probe sphere (a water molecule) rolled over the protein's van der Waals surface (Shrake–Rupley / Lee–Richards construction). Buried residues have near-zero SASA; fully exposed residues can exceed 200 Å². The total SASA scales roughly with the number of surface residues.

Foldseek 3Di. The Foldseek 3Di string encodes local tertiary geometry as a 20-letter alphabet — one character per residue — derived from the relative positions of nearby Cα atoms. Unlike the amino-acid sequence, 3Di is a direct function of the 3D structure, so two proteins with the same fold have similar 3Di strings even at low sequence identity.

B-factor. For experimental (PDB) structures, the B-factor (temperature factor) quantifies the positional spread of each atom in the crystal — a combination of thermal vibration and static disorder — in units of Å². High B-factors mark flexible loops or poorly resolved regions; low B-factors mark the rigid, well-ordered core.

mmCIF coordinates. The mmCIF block holds the 3D Cartesian coordinates of each backbone atom (N, Cα, C, O) in ångströms. mmCIF is the PDB's canonical archive format — a tagged-loop text representation of the atomic model.

InterPro / GO / CATH / organism. Functional annotations link the protein to curated databases. InterPro entries identify conserved domains and families by matching the sequence against member-database signatures (Pfam, PROSITE, CDD, …). Gene Ontology (GO) terms describe molecular function, biological process, and cellular component in a controlled vocabulary. CATH places the structure in a hierarchical fold classification (Class/Architecture/Topology/Homologous-superfamily). The organism is the source species.

Rendered structure images. Structure images are PyMOL renders from six orthogonal camera directions. Cartoon representation draws helices as coils and strands as arrows; sticks shows the backbone as bonds; surface shows the solvent-excluded envelope. Rainbow coloring maps sequence position to hue (blue→red, N→C); chain coloring assigns a distinct color per polypeptide.

Sequence. This is the polypeptide sequence — one letter per residue, N-terminus first. Length ranges from a few dozen residues for small domains to over a thousand for large multi-domain proteins.

Secondary structure (8-state, DSSP). The SS8 string is DSSP's per-residue secondary-structure call. α-helix (H) means an i→i+4 H-bond ladder; β-strand (E) means the residue participates in a β-sheet; 3₁₀ (G) and π (I) are tighter and wider helices; T/S are turns/bends; '-' is loop.

Nearest PDB structures. Structural nearest neighbors (via Foldseek easy-search vs the PDB). Reported per hit: target PDB id, E-value, and alignment TM-score. A TM-score above ~0.5 is the conventional threshold for 'same fold'.